Protein AF-A0AA41VC13-F1 (afdb_monomer_lite)

Radius of gyration: 17.68 Å; chains: 1; bounding box: 38×39×51 Å

Organism: Papaver nudicaule (NCBI:txid74823)

Sequence (235 aa):
MVVYSVPSSFSLGVPRYYRHNILVLQRVVRNWNNQGKFKFEVSLGDIAVEKVVSELEEFNGYVHHMIGNHCLYNHPRKDLLPLLNIPTLDGSAYYDFSEAPEYIFVVLDGYDISAIGWPHDHPKTLQALKVLQEKNPNTDKNNLSRLISCCVLPYALDPGASSKTTVCWNYDKVMEIIHMYDNVKVCLAGHDHKGGHSIDSHGCPPGSDAFGYVDVYDDRLCLLGMDQMHITEMV

Structure (mmCIF, N/CA/C/O backbone):
data_AF-A0AA41VC13-F1
#
_entry.id   AF-A0AA41VC13-F1
#
loop_
_atom_site.group_PDB
_atom_site.id
_atom_site.type_symbol
_atom_site.label_atom_id
_atom_site.label_alt_id
_atom_site.label_comp_id
_atom_site.label_asym_id
_atom_site.label_entity_id
_atom_site.label_seq_id
_atom_site.pdbx_PDB_ins_code
_atom_site.Cartn_x
_atom_site.Cartn_y
_atom_site.Cartn_z
_atom_site.occupancy
_atom_site.B_iso_or_equiv
_atom_site.auth_seq_id
_atom_site.auth_comp_id
_atom_site.auth_asym_id
_atom_site.auth_atom_id
_atom_site.pdbx_PDB_model_num
ATOM 1 N N . MET A 1 1 ? -8.931 2.451 13.832 1.00 72.88 1 MET A N 1
ATOM 2 C CA . MET A 1 1 ? -7.749 2.201 12.984 1.00 72.88 1 MET A CA 1
ATOM 3 C C . MET A 1 1 ? -7.073 3.534 12.717 1.00 72.88 1 MET A C 1
ATOM 5 O O . MET A 1 1 ? -7.768 4.522 12.529 1.00 72.88 1 MET A O 1
ATOM 9 N N . VAL A 1 2 ? -5.749 3.607 12.711 1.00 73.50 2 VAL A N 1
ATOM 10 C CA . VAL A 1 2 ? -5.034 4.775 12.159 1.00 73.50 2 VAL A CA 1
ATOM 11 C C . VAL A 1 2 ? -4.378 4.359 10.848 1.00 73.50 2 VAL A C 1
ATOM 13 O O . VAL A 1 2 ? -3.983 3.206 10.710 1.00 73.50 2 VAL A O 1
ATOM 16 N N . VAL A 1 3 ? -4.321 5.258 9.867 1.00 61.38 3 VAL A N 1
ATOM 17 C CA . VAL A 1 3 ? -3.718 4.965 8.561 1.00 61.38 3 VAL A CA 1
ATOM 18 C C . VAL A 1 3 ? -2.592 5.959 8.331 1.00 61.38 3 VAL A C 1
ATOM 20 O O . VAL A 1 3 ? -2.809 7.171 8.386 1.00 61.38 3 VAL A O 1
ATOM 23 N N . TYR A 1 4 ? -1.386 5.461 8.081 1.00 64.12 4 TYR A N 1
ATOM 24 C CA . TYR A 1 4 ? -0.233 6.300 7.782 1.00 64.12 4 TYR A CA 1
ATOM 25 C C . TYR A 1 4 ? 0.205 6.120 6.332 1.00 64.12 4 TYR A C 1
ATOM 27 O O . TYR A 1 4 ? 0.336 5.009 5.823 1.00 64.12 4 TYR A O 1
ATOM 35 N N . SER A 1 5 ? 0.489 7.240 5.674 1.00 59.72 5 SER A N 1
ATOM 36 C CA . SER A 1 5 ? 1.129 7.279 4.364 1.00 59.72 5 SER A CA 1
ATOM 37 C C . SER A 1 5 ? 2.202 8.359 4.388 1.00 59.72 5 SER A C 1
ATOM 39 O O . SER A 1 5 ? 1.980 9.451 4.922 1.00 59.72 5 SER A O 1
ATOM 41 N N . VAL A 1 6 ? 3.384 8.061 3.846 1.00 58.19 6 VAL A N 1
ATOM 42 C CA . VAL A 1 6 ? 4.473 9.038 3.781 1.00 58.19 6 VAL A CA 1
ATOM 43 C C . VAL A 1 6 ? 4.181 10.006 2.634 1.00 58.19 6 VAL A C 1
ATOM 45 O O . VAL A 1 6 ? 4.108 9.579 1.484 1.00 58.19 6 VAL A O 1
ATOM 48 N N . PRO A 1 7 ? 4.107 11.326 2.873 1.00 45.62 7 PRO A N 1
ATOM 49 C CA . PRO A 1 7 ? 4.101 12.292 1.785 1.00 45.62 7 PRO A CA 1
ATOM 50 C C . PRO A 1 7 ? 5.513 12.340 1.174 1.00 45.62 7 PRO A C 1
ATOM 52 O O . PRO A 1 7 ? 6.382 13.081 1.642 1.00 45.62 7 PRO A O 1
ATOM 55 N N . SER A 1 8 ? 5.795 11.510 0.164 1.00 41.16 8 SER A N 1
ATOM 56 C CA . SER A 1 8 ? 7.117 11.412 -0.473 1.00 41.16 8 SER A CA 1
ATOM 57 C C . SER A 1 8 ? 7.096 11.832 -1.948 1.00 41.16 8 SER A C 1
ATOM 59 O O . SER A 1 8 ? 7.521 11.103 -2.833 1.00 41.16 8 SER A O 1
ATOM 61 N N . SER A 1 9 ? 6.614 13.038 -2.269 1.00 35.97 9 SER A N 1
ATOM 62 C CA . SER A 1 9 ? 6.477 13.497 -3.665 1.00 35.97 9 SER A CA 1
ATOM 63 C C . SER A 1 9 ? 7.748 13.295 -4.518 1.00 35.97 9 SER A C 1
ATOM 65 O O . SER A 1 9 ? 8.791 13.924 -4.284 1.00 35.97 9 SER A O 1
ATOM 67 N N . PHE A 1 10 ? 7.639 12.482 -5.574 1.00 35.81 10 PHE A N 1
ATOM 68 C CA . PHE A 1 10 ? 8.538 12.498 -6.729 1.00 35.81 10 PHE A CA 1
ATOM 69 C C . PHE A 1 10 ? 7.896 13.325 -7.850 1.00 35.81 10 PHE A C 1
ATOM 71 O O . PHE A 1 10 ? 7.539 12.837 -8.914 1.00 35.81 10 PHE A O 1
ATOM 78 N N . SER A 1 11 ? 7.746 14.619 -7.595 1.00 34.94 11 SER A N 1
ATOM 79 C CA . SER A 1 11 ? 7.446 15.616 -8.619 1.00 34.94 11 SER A CA 1
ATOM 80 C C . SER A 1 11 ? 8.581 16.629 -8.610 1.00 34.94 11 SER A C 1
ATOM 82 O O . SER A 1 11 ? 8.879 17.225 -7.573 1.00 34.94 11 SER A O 1
ATOM 84 N N . LEU A 1 12 ? 9.257 16.781 -9.754 1.00 31.11 12 LEU A N 1
ATOM 85 C CA . LEU A 1 12 ? 10.248 17.835 -9.980 1.00 31.11 12 LEU A CA 1
ATOM 86 C C . LEU A 1 12 ? 9.653 19.175 -9.512 1.00 31.11 12 LEU A C 1
ATOM 88 O O . LEU A 1 12 ? 8.672 19.639 -10.086 1.00 31.11 12 LEU A O 1
ATOM 92 N N . GLY A 1 13 ? 10.215 19.758 -8.447 1.00 34.91 13 GLY A N 1
ATOM 93 C CA . GLY A 1 13 ? 9.803 21.060 -7.907 1.00 34.91 13 GLY A CA 1
ATOM 94 C C . GLY A 1 13 ? 9.131 21.067 -6.526 1.00 34.91 13 GLY A C 1
ATOM 95 O O . GLY A 1 13 ? 8.927 22.155 -5.997 1.00 34.91 13 GLY A O 1
ATOM 96 N N . VAL A 1 14 ? 8.830 19.917 -5.903 1.00 47.44 14 VAL A N 1
ATOM 97 C CA . VAL A 1 14 ? 8.283 19.880 -4.527 1.00 47.44 14 VAL A CA 1
ATOM 98 C C . VAL A 1 14 ? 9.404 19.602 -3.505 1.00 47.44 14 VAL A C 1
ATOM 100 O O . VAL A 1 14 ? 10.096 18.586 -3.633 1.00 47.44 14 VAL A O 1
ATOM 103 N N . PRO A 1 15 ? 9.634 20.479 -2.503 1.00 43.91 15 PRO A N 1
ATOM 104 C CA . PRO A 1 15 ? 10.660 20.271 -1.479 1.00 43.91 15 PRO A CA 1
ATOM 105 C C . PRO A 1 15 ? 10.410 19.010 -0.640 1.00 43.91 15 PRO A C 1
ATOM 107 O O . PRO A 1 15 ? 9.283 18.737 -0.235 1.00 43.91 15 PRO A O 1
ATOM 110 N N . ARG A 1 16 ? 11.475 18.258 -0.329 1.00 57.47 16 ARG A N 1
ATOM 111 C CA . ARG A 1 16 ? 11.407 17.062 0.528 1.00 57.47 16 ARG A CA 1
ATOM 112 C C . ARG A 1 16 ? 11.890 17.370 1.935 1.00 57.47 16 ARG A C 1
ATOM 114 O O . ARG A 1 16 ? 13.015 17.836 2.114 1.00 57.47 16 ARG A O 1
ATOM 121 N N . TYR A 1 17 ? 11.090 17.014 2.935 1.00 57.12 17 TYR A N 1
ATOM 122 C CA . TYR A 1 17 ? 11.398 17.298 4.335 1.00 57.12 17 TYR A CA 1
ATOM 123 C C . TYR A 1 17 ? 11.656 16.028 5.159 1.00 57.12 17 TYR A C 1
ATOM 125 O O . TYR A 1 17 ? 11.047 15.821 6.199 1.00 57.12 17 TYR A O 1
ATOM 133 N N . TYR A 1 18 ? 12.608 15.184 4.748 1.00 56.69 18 TYR A N 1
ATOM 134 C CA . TYR A 1 18 ? 12.884 13.888 5.398 1.00 56.69 18 TYR A CA 1
ATOM 135 C C . TYR A 1 18 ? 13.073 13.960 6.926 1.00 56.69 18 TYR A C 1
ATOM 137 O O . TYR A 1 18 ? 12.490 13.178 7.672 1.00 56.69 18 TYR A O 1
ATOM 145 N N . ARG A 1 19 ? 13.861 14.930 7.413 1.00 59.50 19 ARG A N 1
ATOM 146 C CA . ARG A 1 19 ? 14.090 15.133 8.857 1.00 59.50 19 ARG A CA 1
ATOM 147 C C . ARG A 1 19 ? 12.895 15.749 9.578 1.00 59.50 19 ARG A C 1
ATOM 149 O O . ARG A 1 19 ? 12.784 15.603 10.785 1.00 59.50 19 ARG A O 1
ATOM 156 N N . HIS A 1 20 ? 12.030 16.460 8.866 1.00 66.62 20 HIS A N 1
ATOM 157 C CA . HIS A 1 20 ? 10.803 16.983 9.452 1.00 66.62 20 HIS A CA 1
ATOM 158 C C . HIS A 1 20 ? 9.745 15.881 9.546 1.00 66.62 20 HIS A C 1
ATOM 160 O O . HIS A 1 20 ? 9.088 15.764 10.572 1.00 66.62 20 HIS A O 1
ATOM 166 N N . ASN A 1 21 ? 9.643 15.028 8.523 1.00 68.88 21 ASN A N 1
ATOM 167 C CA . ASN A 1 21 ? 8.667 13.944 8.453 1.00 68.88 21 ASN A CA 1
ATOM 168 C C . ASN A 1 21 ? 8.817 12.959 9.617 1.00 68.88 21 ASN A C 1
ATOM 170 O O . ASN A 1 21 ? 7.811 12.535 10.171 1.00 68.88 21 ASN A O 1
ATOM 174 N N . ILE A 1 22 ? 10.046 12.668 10.062 1.00 77.62 22 ILE A N 1
ATOM 175 C CA . ILE A 1 22 ? 10.247 11.815 11.244 1.00 77.62 22 ILE A CA 1
ATOM 176 C C . ILE A 1 22 ? 9.760 12.483 12.541 1.00 77.62 22 ILE A C 1
ATOM 178 O O . ILE A 1 22 ? 9.151 11.832 13.380 1.00 77.62 22 ILE A O 1
ATOM 182 N N . LEU A 1 23 ? 9.946 13.801 12.687 1.00 77.50 23 LEU A N 1
ATOM 183 C CA . LEU A 1 23 ? 9.424 14.557 13.833 1.00 77.50 23 LEU A CA 1
ATOM 184 C C . LEU A 1 23 ? 7.894 14.663 13.789 1.00 77.50 23 LEU A C 1
ATOM 186 O O . LEU A 1 23 ? 7.239 14.726 14.830 1.00 77.50 23 LEU A O 1
ATOM 190 N N . VAL A 1 24 ? 7.310 14.720 12.589 1.00 77.62 24 VAL A N 1
ATOM 191 C CA . VAL A 1 24 ? 5.858 14.640 12.391 1.00 77.62 24 VAL A CA 1
ATOM 192 C C . VAL A 1 24 ? 5.363 13.266 12.828 1.00 77.62 24 VAL A C 1
ATOM 194 O O . VAL A 1 24 ? 4.497 13.216 13.694 1.00 77.62 24 VAL A O 1
ATOM 197 N N . LEU A 1 25 ? 5.966 12.181 12.336 1.00 80.94 25 LEU A N 1
ATOM 198 C CA . LEU A 1 25 ? 5.609 10.813 12.713 1.00 80.94 25 LEU A CA 1
ATOM 199 C C . LEU A 1 25 ? 5.674 10.606 14.232 1.00 80.94 25 LEU A C 1
ATOM 201 O O . LEU A 1 25 ? 4.688 10.208 14.838 1.00 80.94 25 LEU A O 1
ATOM 205 N N . GLN A 1 26 ? 6.767 11.017 14.875 1.00 85.31 26 GLN A N 1
ATOM 206 C CA . GLN A 1 26 ? 6.913 10.978 16.334 1.00 85.31 26 GLN A CA 1
ATOM 207 C C . GLN A 1 26 ? 5.818 11.739 17.092 1.00 85.31 26 GLN A C 1
ATOM 209 O O . GLN A 1 26 ? 5.433 11.367 18.200 1.00 85.31 26 GLN A O 1
ATOM 214 N N . ARG A 1 27 ? 5.352 12.877 16.565 1.00 81.56 27 ARG A N 1
ATOM 215 C CA . ARG A 1 27 ? 4.238 13.625 17.173 1.00 81.56 27 ARG A CA 1
ATOM 216 C C . ARG A 1 27 ? 2.917 12.895 16.972 1.00 81.56 27 ARG A C 1
ATOM 218 O O . ARG A 1 27 ? 2.117 12.855 17.901 1.00 81.56 27 ARG A O 1
ATOM 225 N N . VAL A 1 28 ? 2.715 12.325 15.791 1.00 81.12 28 VAL A N 1
ATOM 226 C CA . VAL A 1 28 ? 1.509 11.588 15.418 1.00 81.12 28 VAL A CA 1
ATOM 227 C C . VAL A 1 28 ? 1.370 10.314 16.257 1.00 81.12 28 VAL A C 1
ATOM 229 O O . VAL A 1 28 ? 0.343 10.152 16.908 1.00 81.12 28 VAL A O 1
ATOM 232 N N . VAL A 1 29 ? 2.420 9.494 16.365 1.00 86.06 29 VAL A N 1
ATOM 233 C CA . VAL A 1 29 ? 2.431 8.275 17.195 1.00 86.06 29 VAL A CA 1
ATOM 234 C C . VAL A 1 29 ? 2.181 8.606 18.666 1.00 86.06 29 VAL A C 1
ATOM 236 O O . VAL A 1 29 ? 1.304 8.017 19.293 1.00 86.06 29 VAL A O 1
ATOM 239 N N . ARG A 1 30 ? 2.849 9.633 19.215 1.00 88.75 30 ARG A N 1
ATOM 240 C CA . ARG A 1 30 ? 2.573 10.097 20.588 1.00 88.75 30 ARG A CA 1
ATOM 241 C C . ARG A 1 30 ? 1.128 10.549 20.777 1.00 88.75 30 ARG A C 1
ATOM 243 O O . ARG A 1 30 ? 0.532 10.255 21.806 1.00 88.75 30 ARG A O 1
ATOM 250 N N . ASN A 1 31 ? 0.561 11.267 19.809 1.00 84.62 31 ASN A N 1
ATOM 251 C CA . ASN A 1 31 ? -0.835 11.691 19.865 1.00 84.62 31 ASN A CA 1
ATOM 252 C C . ASN A 1 31 ? -1.787 10.486 19.847 1.00 84.62 31 ASN A C 1
ATOM 254 O O . ASN A 1 31 ? -2.714 10.436 20.652 1.00 84.62 31 ASN A O 1
ATOM 258 N N . TRP A 1 32 ? -1.541 9.497 18.986 1.00 87.00 32 TRP A N 1
ATOM 259 C CA . TRP A 1 32 ? -2.326 8.264 18.936 1.00 87.00 32 TRP A CA 1
ATOM 260 C C . TRP A 1 32 ? -2.255 7.484 20.251 1.00 87.00 32 TRP A C 1
ATOM 262 O O . TRP A 1 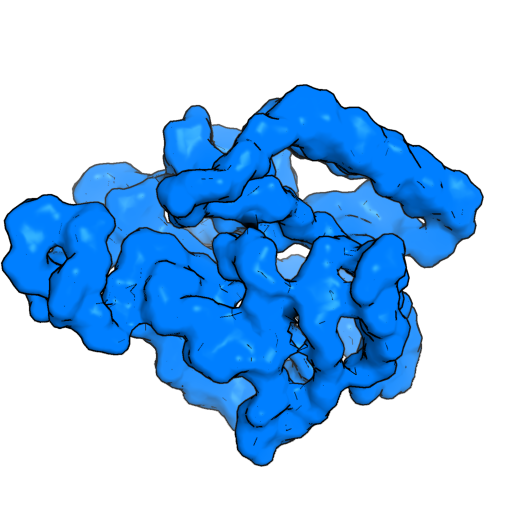32 ? -3.296 7.122 20.800 1.00 87.00 32 TRP A O 1
ATOM 272 N N . ASN A 1 33 ? -1.053 7.320 20.805 1.00 92.00 33 ASN A N 1
ATOM 273 C CA . ASN A 1 33 ? -0.839 6.653 22.087 1.00 92.00 33 ASN A CA 1
ATOM 274 C C . ASN A 1 33 ? -1.534 7.382 23.242 1.00 92.00 33 ASN A C 1
ATOM 276 O O . ASN A 1 33 ? -2.177 6.740 24.068 1.00 92.00 33 ASN A O 1
ATOM 280 N N . ASN A 1 34 ? -1.457 8.716 23.281 1.00 90.94 34 ASN A N 1
ATOM 281 C CA . ASN A 1 34 ? -2.114 9.528 24.310 1.00 90.94 34 ASN A CA 1
ATOM 282 C C . ASN A 1 34 ? -3.642 9.423 24.260 1.00 90.94 34 ASN A C 1
ATOM 284 O O . ASN A 1 34 ? -4.293 9.508 25.298 1.00 90.94 34 ASN A O 1
ATOM 288 N N . GLN A 1 35 ? -4.222 9.263 23.068 1.00 86.94 35 GLN A N 1
ATOM 289 C CA . GLN A 1 35 ? -5.663 9.058 22.932 1.00 86.94 35 GLN A CA 1
ATOM 290 C C . GLN A 1 35 ? -6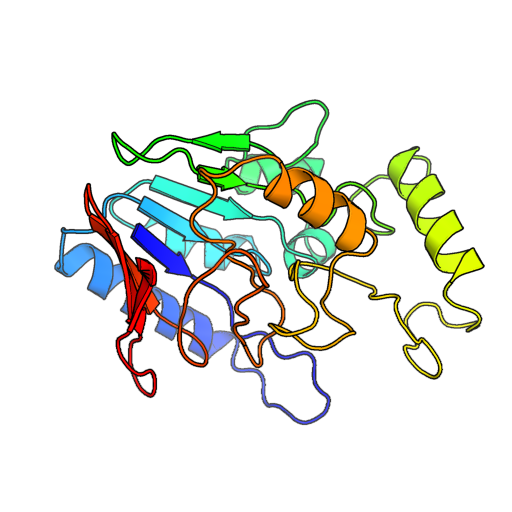.097 7.668 23.408 1.00 86.94 35 GLN A C 1
ATOM 292 O O . GLN A 1 35 ? -7.234 7.514 23.845 1.00 86.94 35 GLN A O 1
ATOM 297 N N . GLY A 1 36 ? -5.229 6.655 23.299 1.00 85.94 36 GLY A N 1
ATOM 298 C CA . GLY A 1 36 ? -5.463 5.304 23.825 1.00 85.94 36 GLY A CA 1
ATOM 299 C C . GLY A 1 36 ? -6.652 4.552 23.211 1.00 85.94 36 GLY A C 1
ATOM 300 O O . GLY A 1 36 ? -7.030 3.499 23.714 1.00 85.94 36 GLY A O 1
ATOM 301 N N . LYS A 1 37 ? -7.263 5.086 22.144 1.00 85.19 37 LYS A N 1
ATOM 302 C CA . LYS A 1 37 ? -8.462 4.517 21.503 1.00 85.19 37 LYS A CA 1
ATOM 303 C C . LYS A 1 37 ? -8.167 3.670 20.264 1.00 85.19 37 LYS A C 1
ATOM 305 O O . LYS A 1 37 ? -9.053 2.981 19.764 1.00 85.19 37 LYS A O 1
ATOM 310 N N . PHE A 1 38 ? -6.948 3.743 19.733 1.00 85.88 38 PHE A N 1
ATOM 311 C CA . PHE A 1 38 ? -6.572 3.061 18.499 1.00 85.88 38 PHE A CA 1
ATOM 312 C C . PHE A 1 38 ? -5.972 1.691 18.802 1.00 85.88 38 PHE A C 1
ATOM 314 O O . PHE A 1 38 ? -5.051 1.589 19.600 1.00 85.88 38 PHE A O 1
ATOM 321 N N . LYS A 1 39 ? -6.503 0.649 18.154 1.00 88.56 39 LYS A N 1
ATOM 322 C CA . LYS A 1 39 ? -6.071 -0.745 18.351 1.00 88.56 39 LYS A CA 1
ATOM 323 C C . LYS A 1 39 ? -4.940 -1.173 17.411 1.00 88.56 39 LYS A C 1
ATOM 325 O O . LYS A 1 39 ? -4.109 -1.990 17.787 1.00 88.56 39 LYS A O 1
ATOM 330 N N . PHE A 1 40 ? -4.935 -0.630 16.196 1.00 90.38 40 PHE A N 1
ATOM 331 C CA . PHE A 1 40 ? -3.963 -0.964 15.161 1.00 90.38 40 PHE A CA 1
ATOM 332 C C . PHE A 1 40 ? -3.763 0.193 14.165 1.00 90.38 40 PHE A C 1
ATOM 334 O O . PHE A 1 40 ? -4.649 1.050 13.993 1.00 90.38 40 PHE A O 1
ATOM 341 N N . GLU A 1 41 ? -2.598 0.183 13.525 1.00 88.75 41 GLU A N 1
ATOM 342 C CA . GLU A 1 41 ? -2.138 1.055 12.449 1.00 88.75 41 GLU A CA 1
ATOM 343 C C . GLU A 1 41 ? -2.006 0.260 11.146 1.00 88.75 41 GLU A C 1
ATOM 345 O O . GLU A 1 41 ? -1.672 -0.926 11.164 1.00 88.75 41 GLU A O 1
ATOM 350 N N . VAL A 1 42 ? -2.307 0.913 10.022 1.00 87.00 42 VAL A N 1
ATOM 351 C CA . VAL A 1 42 ? -1.999 0.402 8.684 1.00 87.00 42 VAL A CA 1
ATOM 352 C C . VAL A 1 42 ? -1.113 1.403 7.946 1.00 87.00 42 VAL A C 1
ATOM 354 O O . VAL A 1 42 ? -1.542 2.516 7.625 1.00 87.00 42 VAL A O 1
ATOM 357 N N . SER A 1 43 ? 0.104 0.975 7.634 1.00 86.94 43 SER A N 1
ATOM 358 C CA . SER A 1 43 ? 1.111 1.724 6.897 1.00 86.94 43 SER A CA 1
ATOM 359 C C . SER A 1 43 ? 1.018 1.406 5.406 1.00 86.94 43 SER A C 1
ATOM 361 O O . SER A 1 43 ? 1.315 0.290 4.975 1.00 86.94 43 SER A O 1
ATOM 363 N N . LEU A 1 44 ? 0.641 2.392 4.588 1.00 84.50 44 LEU A N 1
ATOM 364 C CA . LEU A 1 44 ? 0.373 2.228 3.149 1.00 84.50 44 LEU A CA 1
ATOM 365 C C . LEU A 1 44 ? 1.639 2.203 2.267 1.00 84.50 44 LEU A C 1
ATOM 367 O O . LEU A 1 44 ? 1.597 2.559 1.089 1.00 84.50 44 LEU A O 1
ATOM 371 N N . GLY A 1 45 ? 2.770 1.777 2.830 1.00 83.06 45 GLY A N 1
ATOM 372 C CA . GLY A 1 45 ? 4.031 1.620 2.116 1.00 83.06 45 GLY A CA 1
ATOM 373 C C . GLY A 1 45 ? 4.833 2.909 1.931 1.00 83.06 45 GLY A C 1
ATOM 374 O O . GLY A 1 45 ? 4.625 3.925 2.591 1.00 83.06 45 GLY A O 1
ATOM 375 N N . ASP A 1 46 ? 5.841 2.809 1.066 1.00 80.12 46 ASP A N 1
ATOM 376 C CA . ASP A 1 46 ? 6.852 3.840 0.783 1.00 80.12 46 ASP A CA 1
ATOM 377 C C . ASP A 1 46 ? 7.573 4.414 2.020 1.00 80.12 46 ASP A C 1
ATOM 379 O O . ASP A 1 46 ? 8.046 5.555 2.041 1.00 80.12 46 ASP A O 1
ATOM 383 N N . ILE A 1 47 ? 7.743 3.575 3.043 1.00 75.25 47 ILE A N 1
ATOM 384 C CA . ILE A 1 47 ? 8.494 3.909 4.252 1.00 75.25 47 ILE A CA 1
ATOM 385 C C . ILE A 1 47 ? 10.006 3.740 4.044 1.00 75.25 47 ILE A C 1
ATOM 387 O O . ILE A 1 47 ? 10.487 2.744 3.504 1.00 75.25 47 ILE A O 1
ATOM 391 N N . ALA A 1 48 ? 10.783 4.737 4.478 1.00 69.44 48 ALA A N 1
ATOM 392 C CA . ALA A 1 48 ? 12.241 4.650 4.540 1.00 69.44 48 ALA A CA 1
ATOM 393 C C . ALA A 1 48 ? 12.638 3.881 5.808 1.00 69.44 48 ALA A C 1
ATOM 395 O O . ALA A 1 48 ? 12.389 4.326 6.926 1.00 69.44 48 ALA A O 1
ATOM 396 N N . VAL A 1 49 ? 13.212 2.702 5.611 1.00 67.50 49 VAL A N 1
ATOM 397 C CA . VAL A 1 49 ? 12.647 1.507 6.243 1.00 67.50 49 VAL A CA 1
ATOM 398 C C . VAL A 1 49 ? 12.969 1.417 7.731 1.00 67.50 49 VAL A C 1
ATOM 400 O O . VAL A 1 49 ? 12.061 1.454 8.541 1.00 67.50 49 VAL A O 1
ATOM 403 N N . GLU A 1 50 ? 14.236 1.436 8.127 1.00 80.50 50 GLU A N 1
ATOM 404 C CA . GLU A 1 50 ? 14.595 1.164 9.528 1.00 80.50 50 GLU A CA 1
ATOM 405 C C . GLU A 1 50 ? 14.071 2.222 10.507 1.00 80.50 50 GLU A C 1
ATOM 407 O O . GLU A 1 50 ? 13.449 1.897 11.514 1.00 80.50 50 GLU A O 1
ATOM 412 N N . LYS A 1 51 ? 14.285 3.509 10.203 1.00 83.50 51 LYS A N 1
ATOM 413 C CA . LYS A 1 51 ? 13.912 4.578 11.135 1.00 83.50 51 LYS A CA 1
ATOM 414 C C . LYS A 1 51 ? 12.403 4.793 11.195 1.00 83.50 51 LYS A C 1
ATOM 416 O O . LYS A 1 51 ? 11.882 5.116 12.247 1.00 83.50 51 LYS A O 1
ATOM 421 N N . VAL A 1 52 ? 11.695 4.683 10.072 1.00 84.50 52 VAL A N 1
ATOM 422 C CA . VAL A 1 52 ? 10.236 4.864 10.081 1.00 84.50 52 VAL A CA 1
ATOM 423 C C . VAL A 1 52 ? 9.559 3.687 10.776 1.00 84.50 52 VAL A C 1
ATOM 425 O O . VAL A 1 52 ? 8.646 3.920 11.561 1.00 84.50 52 VAL A O 1
ATOM 428 N N . VAL A 1 53 ? 10.042 2.460 10.545 1.00 87.75 53 VAL A N 1
ATOM 429 C CA . VAL A 1 53 ? 9.555 1.264 11.245 1.00 87.75 53 VAL A CA 1
ATOM 430 C C . VAL A 1 53 ? 9.761 1.411 12.746 1.00 87.75 53 VAL A C 1
ATOM 432 O O . VAL A 1 53 ? 8.786 1.296 13.477 1.00 87.75 53 VAL A O 1
ATOM 435 N N . SER A 1 54 ? 10.957 1.802 13.206 1.00 89.88 54 SER A N 1
ATOM 436 C CA . SER A 1 54 ? 11.205 1.942 14.647 1.00 89.88 54 SER A CA 1
ATOM 437 C C . SER A 1 54 ? 10.281 2.959 15.324 1.00 89.88 54 SER A C 1
ATOM 439 O O . SER A 1 54 ? 9.881 2.760 16.459 1.00 89.88 54 SER A O 1
ATOM 441 N N . GLU A 1 55 ? 9.941 4.069 14.657 1.00 89.94 55 GLU A N 1
ATOM 442 C CA . GLU A 1 55 ? 9.005 5.047 15.234 1.00 89.94 55 GLU A CA 1
ATOM 443 C C . GLU A 1 55 ? 7.550 4.559 15.208 1.00 89.94 55 GLU A C 1
ATOM 445 O O . GLU A 1 55 ? 6.769 4.950 16.071 1.00 89.94 55 GLU A O 1
ATOM 450 N N . LEU A 1 56 ? 7.161 3.746 14.217 1.00 89.69 56 LEU A N 1
ATOM 451 C CA . LEU A 1 56 ? 5.831 3.131 14.172 1.00 89.69 56 LEU A CA 1
ATOM 452 C C . LEU A 1 56 ? 5.691 2.027 15.225 1.00 89.69 56 LEU A C 1
ATOM 454 O O . LEU A 1 56 ? 4.625 1.909 15.815 1.00 89.69 56 LEU A O 1
ATOM 458 N N . GLU A 1 57 ? 6.758 1.282 15.517 1.00 91.31 57 GLU A N 1
ATOM 459 C CA . GLU A 1 57 ? 6.794 0.262 16.578 1.00 91.31 57 GLU A CA 1
ATOM 460 C C . GLU A 1 57 ? 6.584 0.842 17.989 1.00 91.31 57 GLU A C 1
ATOM 462 O O . GLU A 1 57 ? 6.190 0.117 18.898 1.00 91.31 57 GLU A O 1
ATOM 467 N N . GLU A 1 58 ? 6.768 2.153 18.181 1.00 94.81 58 GLU A N 1
ATOM 468 C CA . GLU A 1 58 ? 6.418 2.848 19.430 1.00 94.81 58 GLU A CA 1
ATOM 469 C C . GLU A 1 58 ? 4.896 3.023 19.612 1.00 94.81 58 GLU A C 1
ATOM 471 O O . GLU A 1 58 ? 4.440 3.514 20.649 1.00 94.81 58 GLU A O 1
ATOM 476 N N . PHE A 1 59 ? 4.076 2.686 18.612 1.00 93.75 59 PHE A N 1
ATOM 477 C CA . PHE A 1 59 ? 2.620 2.720 18.719 1.00 93.75 59 PHE A CA 1
ATOM 478 C C . PHE A 1 59 ? 2.102 1.628 19.673 1.00 93.75 59 PHE A C 1
ATOM 480 O O . PHE A 1 59 ? 2.485 0.465 19.591 1.00 93.75 59 PHE A O 1
ATOM 487 N N . ASN A 1 60 ? 1.170 1.986 20.561 1.00 93.62 60 ASN A N 1
ATOM 488 C CA . ASN A 1 60 ? 0.567 1.085 21.552 1.00 93.62 60 ASN A CA 1
ATOM 489 C C . ASN A 1 60 ? -0.516 0.169 20.937 1.00 93.62 60 ASN A C 1
ATOM 491 O O . ASN A 1 60 ? -1.627 0.069 21.461 1.00 93.62 60 ASN A O 1
ATOM 495 N N . GLY A 1 61 ? -0.215 -0.474 19.812 1.00 91.00 61 GLY A N 1
ATOM 496 C CA . GLY A 1 61 ? -1.113 -1.368 19.085 1.00 91.00 61 GLY A CA 1
ATOM 497 C C . GLY A 1 61 ? -0.383 -2.123 17.976 1.00 91.00 61 GLY A C 1
ATOM 498 O O . GLY A 1 61 ? 0.827 -1.984 17.815 1.00 91.00 61 GLY A O 1
ATOM 499 N N . TYR A 1 62 ? -1.112 -2.931 17.205 1.00 91.75 62 TYR A N 1
ATOM 500 C CA . TYR A 1 62 ? -0.514 -3.642 16.071 1.00 91.75 62 TYR A CA 1
ATOM 501 C C . TYR A 1 62 ? -0.222 -2.689 14.914 1.00 91.75 62 TYR A C 1
ATOM 503 O O . TYR A 1 62 ? -0.983 -1.757 14.667 1.00 91.75 62 TYR A O 1
ATOM 511 N N . VAL A 1 63 ? 0.866 -2.934 14.194 1.00 92.19 63 VAL A N 1
ATOM 512 C CA . VAL A 1 63 ? 1.277 -2.151 13.025 1.00 92.19 63 VAL A CA 1
ATOM 513 C C . VAL A 1 63 ? 1.287 -3.096 11.830 1.00 92.19 63 VAL A C 1
ATOM 515 O O . VAL A 1 63 ? 1.988 -4.109 11.837 1.00 92.19 63 VAL A O 1
ATOM 518 N N . HIS A 1 64 ? 0.466 -2.804 10.826 1.00 91.81 64 HIS A N 1
ATOM 519 C CA . HIS A 1 64 ? 0.348 -3.602 9.610 1.00 91.81 64 HIS A CA 1
ATOM 520 C C . HIS A 1 64 ? 0.969 -2.845 8.445 1.00 91.81 64 HIS A C 1
ATOM 522 O O . HIS A 1 64 ? 0.603 -1.705 8.174 1.00 91.81 64 HIS A O 1
ATOM 528 N N . HIS A 1 65 ? 1.880 -3.482 7.717 1.00 91.19 65 HIS A N 1
ATOM 529 C CA . HIS A 1 65 ? 2.639 -2.816 6.669 1.00 91.19 65 HIS A CA 1
ATOM 530 C C . HIS A 1 65 ? 2.293 -3.322 5.273 1.00 91.19 65 HIS A C 1
ATOM 532 O O . HIS A 1 65 ? 2.263 -4.520 5.004 1.00 91.19 65 HIS A O 1
ATOM 538 N N . MET A 1 66 ? 2.150 -2.379 4.348 1.00 91.00 66 MET A N 1
ATOM 539 C CA . MET A 1 66 ? 2.239 -2.622 2.913 1.00 91.00 66 MET A CA 1
ATOM 540 C C . MET A 1 66 ? 3.660 -2.327 2.428 1.00 91.00 66 MET A C 1
ATOM 542 O O . MET A 1 66 ? 4.355 -1.467 2.977 1.00 91.00 66 MET A O 1
ATOM 546 N N . ILE A 1 67 ? 4.109 -3.008 1.373 1.00 90.44 67 ILE A N 1
ATOM 547 C CA . ILE A 1 67 ? 5.431 -2.735 0.800 1.00 90.44 67 ILE A CA 1
ATOM 548 C C . ILE A 1 67 ? 5.417 -1.588 -0.213 1.00 90.44 67 ILE A C 1
ATOM 550 O O . ILE A 1 67 ? 4.564 -1.512 -1.089 1.00 90.44 67 ILE A O 1
ATOM 554 N N . GLY A 1 68 ? 6.444 -0.746 -0.061 1.00 87.75 68 GLY A N 1
ATOM 555 C CA . GLY A 1 68 ? 6.889 0.382 -0.878 1.00 87.75 68 GLY A CA 1
ATOM 556 C C . GLY A 1 68 ? 7.643 0.033 -2.153 1.00 87.75 68 GLY A C 1
ATOM 557 O O . GLY A 1 68 ? 8.521 -0.826 -2.076 1.00 87.75 68 GLY A O 1
ATOM 558 N N . ASN A 1 69 ? 7.550 0.832 -3.224 1.00 85.69 69 ASN A N 1
ATOM 559 C CA . ASN A 1 69 ? 8.692 0.896 -4.146 1.00 85.69 69 ASN A CA 1
ATOM 560 C C . ASN A 1 69 ? 9.908 1.464 -3.424 1.00 85.69 69 ASN A C 1
ATOM 562 O O . ASN A 1 69 ? 11.018 0.974 -3.602 1.00 85.69 69 ASN A O 1
ATOM 566 N N . HIS A 1 70 ? 9.701 2.467 -2.566 1.00 83.56 70 HIS A N 1
ATOM 567 C CA . HIS A 1 70 ? 10.779 3.015 -1.755 1.00 83.56 70 HIS A CA 1
ATOM 568 C C . HIS A 1 70 ? 11.315 1.990 -0.754 1.00 83.56 70 HIS A C 1
ATOM 570 O O . HIS A 1 70 ? 12.512 1.999 -0.483 1.00 83.56 70 HIS A O 1
ATOM 576 N N . CYS A 1 71 ? 10.492 1.056 -0.278 1.00 87.75 71 CYS A N 1
ATOM 577 C CA . CYS A 1 71 ? 10.974 -0.061 0.529 1.00 87.75 71 CYS A CA 1
ATOM 578 C C . CYS A 1 71 ? 11.891 -0.979 -0.299 1.00 87.75 71 CYS A C 1
ATOM 580 O O . CYS A 1 71 ? 13.013 -1.270 0.114 1.00 87.75 71 CYS A O 1
ATOM 582 N N . LEU A 1 72 ? 11.451 -1.363 -1.502 1.00 89.88 72 LEU A N 1
ATOM 583 C CA . LEU A 1 72 ? 12.168 -2.282 -2.395 1.00 89.88 72 LEU A CA 1
ATOM 584 C C . LEU A 1 72 ? 13.427 -1.679 -3.039 1.00 89.88 72 LEU A C 1
ATOM 586 O O . LEU A 1 72 ? 14.319 -2.418 -3.449 1.00 89.88 72 LEU A O 1
ATOM 590 N N . TYR A 1 73 ? 13.529 -0.350 -3.121 1.00 87.56 73 TYR A N 1
ATOM 591 C CA . TYR A 1 73 ? 14.768 0.329 -3.517 1.00 87.56 73 TYR A CA 1
ATOM 592 C C . TYR A 1 73 ? 15.857 0.244 -2.448 1.00 87.56 73 TYR A C 1
ATOM 594 O O . TYR A 1 73 ? 17.036 0.329 -2.785 1.00 87.56 73 TYR A O 1
ATOM 602 N N . ASN A 1 74 ? 15.474 0.116 -1.174 1.00 86.38 74 ASN A N 1
ATOM 603 C CA . ASN A 1 74 ? 16.406 0.151 -0.048 1.00 86.38 74 ASN A CA 1
ATOM 604 C C . ASN A 1 74 ? 16.746 -1.244 0.486 1.00 86.38 74 ASN A C 1
ATOM 606 O O . ASN A 1 74 ? 17.894 -1.469 0.864 1.00 86.38 74 ASN A O 1
ATOM 610 N N . HIS A 1 75 ? 15.797 -2.185 0.482 1.00 89.06 75 HIS A N 1
ATOM 611 C CA . HIS A 1 75 ? 16.040 -3.555 0.932 1.00 89.06 75 HIS A CA 1
ATOM 612 C C . HIS A 1 75 ? 15.501 -4.596 -0.055 1.00 89.06 75 HIS A C 1
ATOM 614 O O . HIS A 1 75 ? 14.403 -4.433 -0.596 1.00 89.06 75 HIS A O 1
ATOM 620 N N . PRO A 1 76 ? 16.229 -5.711 -0.256 1.00 91.00 76 PRO A N 1
ATOM 621 C CA . PRO A 1 76 ? 15.688 -6.876 -0.939 1.00 91.00 76 PRO A CA 1
ATOM 622 C C . PRO A 1 76 ? 14.415 -7.369 -0.248 1.00 91.00 76 PRO A C 1
ATOM 624 O O . PRO A 1 76 ? 14.353 -7.417 0.979 1.00 91.00 76 PRO A O 1
ATOM 627 N N . ARG A 1 77 ? 13.430 -7.830 -1.028 1.00 92.25 77 ARG A N 1
ATOM 628 C CA . ARG A 1 77 ? 12.151 -8.363 -0.523 1.00 92.25 77 ARG A CA 1
ATOM 629 C C . ARG A 1 77 ? 12.341 -9.395 0.600 1.00 92.25 77 ARG A C 1
ATOM 631 O O . ARG A 1 77 ? 11.679 -9.306 1.623 1.00 92.25 77 ARG A O 1
ATOM 638 N N . LYS A 1 78 ? 13.307 -10.310 0.460 1.00 92.06 78 LYS A N 1
ATOM 639 C CA . LYS A 1 78 ? 13.628 -11.337 1.472 1.00 92.06 78 LYS A CA 1
ATOM 640 C C . LYS A 1 78 ? 14.014 -10.783 2.855 1.00 92.06 78 LYS A C 1
ATOM 642 O O . LYS A 1 78 ? 13.787 -11.464 3.845 1.00 92.06 78 LYS A O 1
ATOM 647 N N . ASP A 1 79 ? 14.595 -9.585 2.906 1.00 92.31 79 ASP A N 1
ATOM 648 C CA . ASP A 1 79 ? 15.059 -8.937 4.138 1.00 92.31 79 ASP A CA 1
ATOM 649 C C . ASP A 1 79 ? 14.011 -7.921 4.624 1.00 92.31 79 ASP A C 1
ATOM 651 O O . ASP A 1 79 ? 13.817 -7.732 5.822 1.00 92.31 79 ASP A O 1
ATOM 655 N N . LEU A 1 80 ? 13.284 -7.315 3.679 1.00 93.25 80 LEU A N 1
ATOM 656 C CA . LEU A 1 80 ? 12.220 -6.354 3.931 1.00 93.25 80 LEU A CA 1
ATOM 657 C C . LEU A 1 80 ? 11.005 -6.976 4.629 1.00 93.25 80 LEU A C 1
ATOM 659 O O . LEU A 1 80 ? 10.493 -6.388 5.574 1.00 93.25 80 LEU A O 1
ATOM 663 N N . LEU A 1 81 ? 10.512 -8.129 4.164 1.00 94.50 81 LEU A N 1
ATOM 664 C CA . LEU A 1 81 ? 9.279 -8.708 4.716 1.00 94.50 81 LEU A CA 1
ATOM 665 C C . LEU A 1 81 ? 9.423 -9.098 6.198 1.00 94.50 81 LEU A C 1
ATOM 667 O O . LEU A 1 81 ? 8.537 -8.736 6.969 1.00 94.50 81 LEU A O 1
ATOM 671 N N . PRO A 1 82 ? 10.536 -9.722 6.641 1.00 94.00 82 PRO A N 1
ATOM 672 C CA . PRO A 1 82 ? 10.787 -9.935 8.065 1.00 94.00 82 PRO A CA 1
ATOM 673 C C . PRO A 1 82 ? 10.944 -8.634 8.858 1.00 94.00 82 PRO A C 1
ATOM 675 O O . PRO A 1 82 ? 10.425 -8.548 9.965 1.00 94.00 82 PRO A O 1
ATOM 678 N N . LEU A 1 83 ? 11.621 -7.621 8.297 1.00 92.62 83 LEU A N 1
ATOM 679 C CA . LEU A 1 83 ? 11.786 -6.313 8.947 1.00 92.62 83 LEU A CA 1
ATOM 680 C C . LEU A 1 83 ? 10.437 -5.632 9.217 1.00 92.62 83 LEU A C 1
ATOM 682 O O . LEU A 1 83 ? 10.283 -4.962 10.228 1.00 92.62 83 LEU A O 1
ATOM 686 N N . LEU A 1 84 ? 9.469 -5.811 8.318 1.00 92.38 84 LEU A N 1
ATOM 687 C CA . LEU A 1 84 ? 8.115 -5.270 8.444 1.00 92.38 84 LEU A CA 1
ATOM 688 C C . LEU A 1 84 ? 7.138 -6.226 9.136 1.00 92.38 84 LEU A C 1
ATOM 690 O O . LEU A 1 84 ? 5.942 -5.949 9.164 1.00 92.38 84 LEU A O 1
ATOM 694 N N . ASN A 1 85 ? 7.614 -7.371 9.632 1.00 93.88 85 ASN A N 1
ATOM 695 C CA . ASN A 1 85 ? 6.781 -8.426 10.205 1.00 93.88 85 ASN A CA 1
ATOM 696 C C . ASN A 1 85 ? 5.585 -8.821 9.303 1.00 93.88 85 ASN A C 1
ATOM 698 O O . ASN A 1 85 ? 4.488 -9.108 9.783 1.00 93.88 85 ASN A O 1
ATOM 702 N N . ILE A 1 86 ? 5.784 -8.810 7.979 1.00 94.12 86 ILE A N 1
ATOM 703 C CA . ILE A 1 86 ? 4.744 -9.159 7.006 1.00 94.12 86 ILE A CA 1
ATOM 704 C C . ILE A 1 86 ? 4.658 -10.687 6.901 1.00 94.12 86 ILE A C 1
ATOM 706 O O . ILE A 1 86 ? 5.668 -11.324 6.581 1.00 94.12 86 ILE A O 1
ATOM 710 N N . PRO A 1 87 ? 3.476 -11.299 7.111 1.00 92.88 87 PRO A N 1
ATOM 711 C CA . PRO A 1 87 ? 3.266 -12.712 6.826 1.00 92.88 87 PRO A CA 1
ATOM 712 C C . PRO A 1 87 ? 3.514 -12.994 5.344 1.00 92.88 87 PRO A C 1
ATOM 714 O O . PRO A 1 87 ? 3.003 -12.285 4.480 1.00 92.88 87 PRO A O 1
ATOM 717 N N . THR A 1 88 ? 4.294 -14.033 5.039 1.00 90.69 88 THR A N 1
ATOM 718 C CA . THR A 1 88 ? 4.685 -14.322 3.653 1.00 90.69 88 THR A CA 1
ATOM 719 C C . THR A 1 88 ? 4.237 -15.704 3.211 1.00 90.69 88 THR A C 1
ATOM 721 O O . THR A 1 88 ? 4.508 -16.688 3.902 1.00 90.69 88 THR A O 1
ATOM 724 N N . LEU A 1 89 ? 3.676 -15.784 2.006 1.00 88.25 89 LEU A N 1
ATOM 725 C CA . LEU A 1 89 ? 3.469 -17.029 1.270 1.00 88.25 89 LEU A CA 1
ATOM 726 C C . LEU A 1 89 ? 4.310 -16.981 -0.010 1.00 88.25 89 LEU A C 1
ATOM 728 O O . LEU A 1 89 ? 4.117 -16.110 -0.861 1.00 88.25 89 LEU A O 1
ATOM 732 N N . ASP A 1 90 ? 5.304 -17.865 -0.107 1.00 89.12 90 ASP A N 1
ATOM 733 C CA . ASP A 1 90 ? 6.268 -17.921 -1.218 1.00 89.12 90 ASP A CA 1
ATOM 734 C C . ASP A 1 90 ? 6.955 -16.571 -1.518 1.00 89.12 90 ASP A C 1
ATOM 736 O O . ASP A 1 90 ? 7.210 -16.208 -2.666 1.00 89.12 90 ASP A O 1
ATOM 740 N N . GLY A 1 91 ? 7.233 -15.788 -0.467 1.00 90.56 91 GLY A N 1
ATOM 741 C CA . GLY A 1 91 ? 7.847 -14.457 -0.564 1.00 90.56 91 GLY A CA 1
ATOM 742 C C . GLY A 1 91 ? 6.904 -13.343 -1.037 1.00 90.56 91 GLY A C 1
ATOM 743 O O . GLY A 1 91 ? 7.351 -12.213 -1.244 1.00 90.56 91 GLY A O 1
ATOM 744 N N . SER A 1 92 ? 5.619 -13.636 -1.227 1.00 91.94 92 SER A N 1
ATOM 745 C CA . SER A 1 92 ? 4.595 -12.639 -1.553 1.00 91.94 92 SER A CA 1
ATOM 746 C C . SER A 1 92 ? 4.173 -11.883 -0.289 1.00 91.94 92 SER A C 1
ATOM 748 O O . SER A 1 92 ? 4.201 -12.448 0.803 1.00 91.94 92 SER A O 1
ATOM 750 N N . ALA A 1 93 ? 3.800 -10.612 -0.442 1.00 93.12 93 ALA A N 1
ATOM 751 C CA . ALA A 1 93 ? 3.491 -9.683 0.648 1.00 93.12 93 ALA A CA 1
ATOM 752 C C . ALA A 1 93 ? 1.988 -9.367 0.739 1.00 93.12 93 ALA A C 1
ATOM 754 O O . ALA A 1 93 ? 1.606 -8.239 1.044 1.00 93.12 93 ALA A O 1
ATOM 755 N N . TYR A 1 94 ? 1.143 -10.346 0.409 1.00 92.06 94 TYR A N 1
ATOM 756 C CA . TYR A 1 94 ? -0.301 -10.255 0.593 1.00 92.06 94 TYR A CA 1
ATOM 757 C C . TYR A 1 94 ? -0.711 -11.119 1.780 1.00 92.06 94 TYR A C 1
ATOM 759 O O . TYR A 1 94 ? -0.169 -12.207 1.986 1.00 92.06 94 TYR A O 1
ATOM 767 N N . TYR A 1 95 ? -1.659 -10.626 2.560 1.00 93.94 95 TYR A N 1
ATOM 768 C CA . TYR A 1 95 ? -2.163 -11.299 3.749 1.00 93.94 95 TYR A CA 1
ATOM 769 C C . TYR A 1 95 ? -3.495 -10.675 4.158 1.00 93.94 95 TYR A C 1
ATOM 771 O O . TYR A 1 95 ? -3.874 -9.611 3.667 1.00 93.94 95 TYR A O 1
ATOM 779 N N . ASP A 1 96 ? -4.199 -11.327 5.069 1.00 92.44 96 ASP A N 1
ATOM 780 C CA . ASP A 1 96 ? -5.384 -10.783 5.714 1.00 92.44 96 ASP A CA 1
ATOM 781 C C . ASP A 1 96 ? -5.212 -10.737 7.234 1.00 92.44 96 ASP A C 1
ATOM 783 O O . ASP A 1 96 ? -4.337 -11.394 7.805 1.00 92.44 96 ASP A O 1
ATOM 787 N N . PHE A 1 97 ? -6.014 -9.899 7.886 1.00 91.31 97 PHE A N 1
ATOM 788 C CA . PHE A 1 97 ? -6.083 -9.817 9.340 1.00 91.31 97 PHE A CA 1
ATOM 789 C C . PHE A 1 97 ? -7.463 -9.336 9.806 1.00 91.31 97 PHE A C 1
ATOM 791 O O . PHE A 1 97 ? -8.228 -8.737 9.047 1.00 91.31 97 PHE A O 1
ATOM 798 N N . SER A 1 98 ? -7.780 -9.583 11.079 1.00 89.69 98 SER A N 1
ATOM 799 C CA . SER A 1 98 ? -9.083 -9.278 11.680 1.00 89.69 98 SER A CA 1
ATOM 800 C C . SER A 1 98 ? -8.911 -8.662 13.071 1.00 89.69 98 SER A C 1
ATOM 802 O O . SER A 1 98 ? -9.093 -9.326 14.089 1.00 89.69 98 SER A O 1
ATOM 804 N N . GLU A 1 99 ? -8.591 -7.369 13.114 1.00 85.25 99 GLU A N 1
ATOM 805 C CA . GLU A 1 99 ? -8.476 -6.589 14.362 1.00 85.25 99 GLU A CA 1
ATOM 806 C C . GLU A 1 99 ? -9.796 -5.888 14.764 1.00 85.25 99 GLU A C 1
ATOM 808 O O . GLU A 1 99 ? -9.882 -5.210 15.796 1.00 85.25 99 GLU A O 1
ATOM 813 N N . ALA A 1 100 ? -10.851 -6.050 13.954 1.00 81.19 100 ALA A N 1
ATOM 814 C CA . ALA A 1 100 ? -12.206 -5.573 14.224 1.00 81.19 100 ALA A CA 1
ATOM 815 C C . ALA A 1 100 ? -13.220 -6.710 13.961 1.00 81.19 100 ALA A C 1
ATOM 817 O O . ALA A 1 100 ? -13.172 -7.289 12.882 1.00 81.19 100 ALA A O 1
ATOM 818 N N . PRO A 1 101 ? -14.130 -7.042 14.903 1.00 77.75 101 PRO A N 1
ATOM 819 C CA . PRO A 1 101 ? -14.964 -8.253 14.836 1.00 77.75 101 PRO A CA 1
ATOM 820 C C . PRO A 1 101 ? -15.801 -8.447 13.563 1.00 77.75 101 PRO A C 1
ATOM 822 O O . PRO A 1 101 ? -16.105 -9.585 13.218 1.00 77.75 101 PRO A O 1
ATOM 825 N N . GLU A 1 102 ? -16.171 -7.365 12.877 1.00 83.31 102 GLU A N 1
ATOM 826 C CA . GLU A 1 102 ? -17.019 -7.408 11.676 1.00 83.31 102 GLU A CA 1
ATOM 827 C C . GLU A 1 102 ? -16.253 -7.151 10.370 1.00 83.31 102 GLU A C 1
ATOM 829 O O . GLU A 1 102 ? -16.839 -7.186 9.289 1.00 83.31 102 GLU A O 1
ATOM 834 N N . TYR A 1 103 ? -14.937 -6.927 10.449 1.00 81.25 103 TYR A N 1
ATOM 835 C CA . TYR A 1 103 ? -14.124 -6.562 9.294 1.00 81.25 103 TYR A CA 1
ATOM 836 C C . TYR A 1 103 ? -12.926 -7.486 9.136 1.00 81.25 103 TYR A C 1
ATOM 838 O O . TYR A 1 103 ? -12.139 -7.694 10.059 1.00 81.25 103 TYR A O 1
ATOM 846 N N . ILE A 1 104 ? -12.744 -7.952 7.905 1.00 87.38 104 ILE A N 1
ATOM 847 C CA . ILE A 1 104 ? -11.498 -8.560 7.453 1.00 87.38 104 ILE A CA 1
ATOM 848 C C . ILE A 1 104 ? -10.785 -7.526 6.596 1.00 87.38 104 ILE A C 1
ATOM 850 O O . ILE A 1 104 ? -11.343 -7.006 5.628 1.00 87.38 104 ILE A O 1
ATOM 854 N N . PHE A 1 105 ? -9.544 -7.238 6.954 1.00 88.88 105 PHE A N 1
ATOM 855 C CA . PHE A 1 105 ? -8.665 -6.393 6.168 1.00 88.88 105 PHE A CA 1
ATOM 856 C C . PHE A 1 105 ? -7.848 -7.289 5.251 1.00 88.88 105 PHE A C 1
ATOM 858 O O . PHE A 1 105 ? -7.182 -8.204 5.725 1.00 88.88 105 PHE A O 1
ATOM 865 N N . VAL A 1 106 ? -7.894 -7.021 3.948 1.00 90.44 106 VAL A N 1
ATOM 866 C CA . VAL A 1 106 ? -7.107 -7.743 2.944 1.00 90.44 106 VAL A CA 1
ATOM 867 C C . VAL A 1 106 ? -6.033 -6.805 2.414 1.00 90.44 106 VAL A C 1
ATOM 869 O O . VAL A 1 106 ? -6.335 -5.768 1.824 1.00 90.44 106 VAL A O 1
ATOM 872 N N . VAL A 1 107 ? -4.774 -7.171 2.628 1.00 91.50 107 VAL A N 1
ATOM 873 C CA . VAL A 1 107 ? -3.607 -6.436 2.149 1.00 91.50 107 VAL A CA 1
ATOM 874 C C . VAL A 1 107 ? -3.119 -7.072 0.856 1.00 91.50 107 VAL A C 1
ATOM 876 O O . VAL A 1 107 ? -2.786 -8.256 0.820 1.00 91.50 107 VAL A O 1
ATOM 879 N N . LEU A 1 108 ? -3.074 -6.279 -0.216 1.00 90.81 108 LEU A N 1
ATOM 880 C CA . LEU A 1 108 ? -2.604 -6.714 -1.530 1.00 90.81 108 LEU A CA 1
ATOM 881 C C . LEU A 1 108 ? -1.131 -6.354 -1.747 1.00 90.81 108 LEU A C 1
ATOM 883 O O . LEU A 1 108 ? -0.667 -5.280 -1.363 1.00 90.81 108 LEU A O 1
ATOM 887 N N . ASP A 1 109 ? -0.417 -7.230 -2.449 1.00 92.12 109 ASP A N 1
ATOM 888 C CA . ASP A 1 109 ? 0.963 -7.001 -2.873 1.00 92.12 109 ASP A CA 1
ATOM 889 C C . ASP A 1 109 ? 0.999 -6.267 -4.223 1.00 92.12 109 ASP A C 1
ATOM 891 O O . ASP A 1 109 ? 0.960 -6.880 -5.293 1.00 92.12 109 ASP A O 1
ATOM 895 N N . GLY A 1 110 ? 1.098 -4.935 -4.178 1.00 88.38 110 GLY A N 1
ATOM 896 C CA . GLY A 1 110 ? 1.209 -4.091 -5.376 1.00 88.38 110 GLY A CA 1
ATOM 897 C C . GLY A 1 110 ? 2.478 -4.330 -6.210 1.00 88.38 110 GLY A C 1
ATOM 898 O O . GLY A 1 110 ? 2.553 -3.887 -7.355 1.00 88.38 110 GLY A O 1
ATOM 899 N N . TYR A 1 111 ? 3.462 -5.060 -5.674 1.00 91.00 111 TYR A N 1
ATOM 900 C CA . TYR A 1 111 ? 4.721 -5.394 -6.345 1.00 91.00 111 TYR A CA 1
ATOM 901 C C . TYR A 1 111 ? 4.854 -6.891 -6.620 1.00 91.00 111 TYR A C 1
ATOM 903 O O . TYR A 1 111 ? 5.977 -7.386 -6.775 1.00 91.00 111 TYR A O 1
ATOM 911 N N . ASP A 1 112 ? 3.738 -7.624 -6.678 1.00 92.06 112 ASP A N 1
ATOM 912 C CA . ASP A 1 112 ? 3.779 -9.055 -6.948 1.00 92.06 112 ASP A CA 1
ATOM 913 C C . ASP A 1 112 ? 4.325 -9.330 -8.354 1.00 92.06 112 ASP A C 1
ATOM 915 O O . ASP A 1 112 ? 5.359 -9.975 -8.519 1.00 92.06 112 ASP A O 1
ATOM 919 N N . ILE A 1 113 ? 3.704 -8.742 -9.378 1.00 91.25 113 ILE A N 1
ATOM 920 C CA . ILE A 1 113 ? 4.224 -8.731 -10.749 1.00 91.25 113 ILE A CA 1
ATOM 921 C C . ILE A 1 113 ? 4.869 -7.369 -10.988 1.00 91.25 113 ILE A C 1
ATOM 923 O O . ILE A 1 113 ? 4.203 -6.399 -11.337 1.00 91.25 113 ILE A O 1
ATOM 927 N N . SER A 1 114 ? 6.183 -7.300 -10.789 1.00 90.25 114 SER A N 1
ATOM 928 C CA . SER A 1 114 ? 6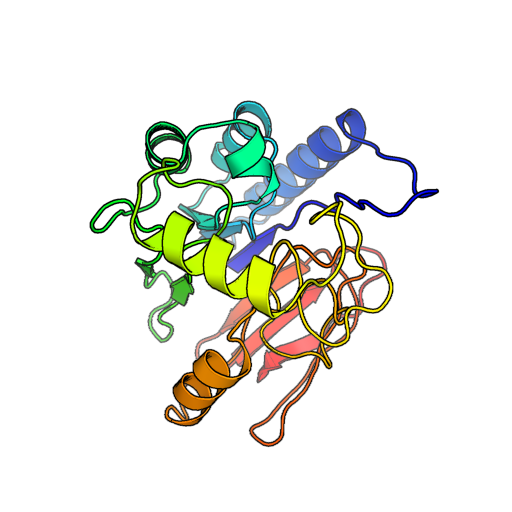.937 -6.048 -10.827 1.00 90.25 114 SER A CA 1
ATOM 929 C C . SER A 1 114 ? 8.336 -6.245 -11.409 1.00 90.25 114 SER A C 1
ATOM 931 O O . SER A 1 114 ? 8.949 -7.301 -11.259 1.00 90.25 114 SER A O 1
ATOM 933 N N . ALA A 1 115 ? 8.855 -5.202 -12.066 1.00 89.44 115 ALA A N 1
ATOM 934 C CA . ALA A 1 115 ? 10.236 -5.161 -12.552 1.00 89.44 115 ALA A CA 1
ATOM 935 C C . ALA A 1 115 ? 11.264 -4.953 -11.418 1.00 89.44 115 ALA A C 1
ATOM 937 O O . ALA A 1 115 ? 12.468 -5.056 -11.653 1.00 89.44 115 ALA A O 1
ATOM 938 N N . ILE A 1 116 ? 10.793 -4.655 -10.203 1.00 89.75 116 ILE A N 1
ATOM 939 C CA . ILE A 1 116 ? 11.591 -4.463 -8.986 1.00 89.75 116 ILE A CA 1
ATOM 940 C C . ILE A 1 116 ? 11.107 -5.381 -7.855 1.00 89.75 116 ILE A C 1
ATOM 942 O O . ILE A 1 116 ? 9.940 -5.766 -7.807 1.00 89.75 116 ILE A O 1
ATOM 946 N N . GLY A 1 117 ? 11.997 -5.685 -6.909 1.00 89.94 117 GLY A N 1
ATOM 947 C CA . GLY A 1 117 ? 11.695 -6.411 -5.669 1.00 89.94 117 GLY A CA 1
ATOM 948 C C . GLY A 1 117 ? 11.958 -7.917 -5.717 1.00 89.94 117 GLY A C 1
ATOM 949 O O . GLY A 1 117 ? 12.432 -8.476 -4.729 1.00 89.94 117 GLY A O 1
ATOM 950 N N . TRP A 1 118 ? 11.723 -8.563 -6.859 1.00 94.25 118 TRP A N 1
ATOM 951 C CA . TRP A 1 118 ? 12.089 -9.963 -7.097 1.00 94.25 118 TRP A CA 1
ATOM 952 C C . TRP A 1 118 ? 13.468 -10.091 -7.775 1.00 94.25 118 TRP A C 1
ATOM 954 O O . TRP A 1 118 ? 13.923 -9.140 -8.416 1.00 94.25 118 TRP A O 1
ATOM 964 N N . PRO A 1 119 ? 14.142 -11.258 -7.683 1.00 93.81 119 PRO A N 1
ATOM 965 C CA . PRO A 1 119 ? 15.347 -11.543 -8.468 1.00 93.81 119 PRO A CA 1
ATOM 966 C C . PRO A 1 119 ? 15.135 -11.362 -9.979 1.00 93.81 119 PRO A C 1
ATOM 968 O O . PRO A 1 119 ? 14.027 -11.539 -10.488 1.00 93.81 119 PRO A O 1
ATOM 971 N N . HIS A 1 120 ? 16.200 -11.038 -10.718 1.00 92.06 120 HIS A N 1
ATOM 972 C CA . HIS A 1 120 ? 16.118 -10.753 -12.158 1.00 92.06 120 HIS A CA 1
ATOM 973 C C . HIS A 1 120 ? 15.594 -11.923 -13.005 1.00 92.06 120 HIS A C 1
ATOM 975 O O . HIS A 1 120 ? 14.921 -11.699 -14.008 1.00 92.06 120 HIS A O 1
ATOM 981 N N . ASP A 1 121 ? 15.894 -13.154 -12.605 1.00 94.81 121 ASP A N 1
ATOM 982 C CA . ASP A 1 121 ? 15.485 -14.400 -13.257 1.00 94.81 121 ASP A CA 1
ATOM 983 C C . ASP A 1 121 ? 14.158 -14.962 -12.720 1.00 94.81 121 ASP A C 1
ATOM 985 O O . ASP A 1 121 ? 13.678 -15.992 -13.195 1.00 94.81 121 ASP A O 1
ATOM 989 N N . HIS A 1 122 ? 13.527 -14.280 -11.761 1.00 95.62 122 HIS A N 1
ATOM 990 C CA . HIS A 1 122 ? 12.260 -14.714 -11.191 1.00 95.62 122 HIS A CA 1
ATOM 991 C C . HIS A 1 122 ? 11.125 -14.636 -12.232 1.00 95.62 122 HIS A C 1
ATOM 993 O O . HIS A 1 122 ? 11.013 -13.625 -12.936 1.00 95.62 122 HIS A O 1
ATOM 999 N N . PRO A 1 123 ? 10.210 -15.627 -12.301 1.00 95.88 123 PRO A N 1
ATOM 1000 C CA . PRO A 1 123 ? 9.118 -15.629 -13.277 1.00 95.88 123 PRO A CA 1
ATOM 1001 C C . PRO A 1 123 ? 8.264 -14.354 -13.263 1.00 95.88 123 PRO A C 1
ATOM 1003 O O . PRO A 1 123 ? 7.917 -13.840 -14.326 1.00 95.88 123 PRO A O 1
ATOM 1006 N N . LYS A 1 124 ? 7.986 -13.797 -12.073 1.00 94.31 124 LYS A N 1
ATOM 1007 C CA . LYS A 1 124 ? 7.212 -12.549 -11.927 1.00 94.31 124 LYS A CA 1
ATOM 1008 C C . LYS A 1 124 ? 7.963 -11.326 -12.477 1.00 94.31 124 LYS A C 1
ATOM 1010 O O . LYS A 1 124 ? 7.342 -10.480 -13.117 1.00 94.31 124 LYS A O 1
ATOM 1015 N N . THR A 1 125 ? 9.292 -11.271 -12.329 1.00 94.19 125 THR A N 1
ATOM 1016 C CA . THR A 1 125 ? 10.134 -10.222 -12.934 1.00 94.19 125 THR A CA 1
ATOM 1017 C C . THR A 1 125 ? 10.120 -10.324 -14.451 1.00 94.19 125 THR A C 1
ATOM 1019 O O . THR A 1 125 ? 9.900 -9.334 -15.143 1.00 94.19 125 THR A O 1
ATOM 1022 N N . LEU A 1 126 ? 10.309 -11.531 -14.990 1.00 95.25 126 LEU A N 1
ATOM 1023 C CA . LEU A 1 126 ? 10.307 -11.762 -16.435 1.00 95.25 126 LEU A CA 1
ATOM 1024 C C . LEU A 1 126 ? 8.949 -11.408 -17.058 1.00 95.25 126 LEU A C 1
ATOM 1026 O O . LEU A 1 126 ? 8.891 -10.765 -18.107 1.00 95.25 126 LEU A O 1
ATOM 1030 N N . GLN A 1 127 ? 7.855 -11.770 -16.384 1.00 94.69 127 GLN A N 1
ATOM 1031 C CA . GLN A 1 127 ? 6.505 -11.381 -16.778 1.00 94.69 127 GLN A CA 1
ATOM 1032 C C . GLN A 1 127 ? 6.332 -9.857 -16.774 1.00 94.69 127 GLN A C 1
ATOM 1034 O O . GLN A 1 127 ? 5.837 -9.297 -17.753 1.00 94.69 127 GLN A O 1
ATOM 1039 N N . ALA A 1 128 ? 6.766 -9.181 -15.709 1.00 91.44 128 ALA A N 1
ATOM 1040 C CA . ALA A 1 128 ? 6.682 -7.730 -15.600 1.00 91.44 128 ALA A CA 1
ATOM 1041 C C . ALA A 1 128 ? 7.486 -7.014 -16.697 1.00 91.44 128 ALA A C 1
ATOM 1043 O O . ALA A 1 128 ? 6.985 -6.088 -17.332 1.00 91.44 128 ALA A O 1
ATOM 1044 N N . LEU A 1 129 ? 8.708 -7.477 -16.976 1.00 90.56 129 LEU A N 1
ATOM 1045 C CA . LEU A 1 129 ? 9.554 -6.934 -18.039 1.00 90.56 129 LEU A CA 1
ATOM 1046 C C . LEU A 1 129 ? 8.931 -7.119 -19.426 1.00 90.56 129 LEU A C 1
ATOM 1048 O O . LEU A 1 129 ? 9.032 -6.218 -20.257 1.00 90.56 129 LEU A O 1
ATOM 1052 N N . LYS A 1 130 ? 8.242 -8.241 -19.667 1.00 91.38 130 LYS A N 1
ATOM 1053 C CA . LYS A 1 130 ? 7.496 -8.464 -20.910 1.00 91.38 130 LYS A CA 1
ATOM 1054 C C . LYS A 1 130 ? 6.363 -7.449 -21.073 1.00 91.38 130 LYS A C 1
ATOM 1056 O O . LYS A 1 130 ? 6.281 -6.804 -22.115 1.00 91.38 130 LYS A O 1
ATOM 1061 N N . VAL A 1 131 ? 5.547 -7.249 -20.034 1.00 88.00 131 VAL A N 1
ATOM 1062 C CA . VAL A 1 131 ? 4.481 -6.228 -20.038 1.00 88.00 131 VAL A CA 1
ATOM 1063 C C . VAL A 1 131 ? 5.073 -4.840 -20.292 1.00 88.00 131 VAL A C 1
ATOM 1065 O O . VAL A 1 131 ? 4.596 -4.108 -21.159 1.00 88.00 131 VAL A O 1
ATOM 1068 N N . LEU A 1 132 ? 6.156 -4.495 -19.593 1.00 85.31 132 LEU A N 1
ATOM 1069 C CA . LEU A 1 132 ? 6.832 -3.209 -19.739 1.00 85.31 132 LEU A CA 1
ATOM 1070 C C . LEU A 1 132 ? 7.393 -3.010 -21.154 1.00 85.31 132 LEU A C 1
ATOM 1072 O O . LEU A 1 132 ? 7.289 -1.919 -21.706 1.00 85.31 132 LEU A O 1
ATOM 1076 N N . GLN A 1 133 ? 7.957 -4.047 -21.774 1.00 86.06 133 GLN A N 1
ATOM 1077 C CA . GLN A 1 133 ? 8.460 -3.980 -23.145 1.00 86.06 133 GLN A CA 1
ATOM 1078 C C . GLN A 1 133 ? 7.334 -3.806 -24.173 1.00 86.06 133 GLN A C 1
ATOM 1080 O O . GLN A 1 133 ? 7.500 -3.043 -25.123 1.00 86.06 133 GLN A O 1
ATOM 1085 N N . GLU A 1 134 ? 6.203 -4.486 -23.982 1.00 86.94 134 GLU A N 1
ATOM 1086 C CA . GLU A 1 134 ? 5.039 -4.408 -24.871 1.00 86.94 134 GLU A CA 1
ATOM 1087 C C . GLU A 1 134 ? 4.316 -3.060 -24.774 1.00 86.94 134 GLU A C 1
ATOM 1089 O O . GLU A 1 134 ? 3.815 -2.545 -25.774 1.00 86.94 134 GLU A O 1
ATOM 1094 N N . LYS A 1 135 ? 4.241 -2.486 -23.570 1.00 82.25 135 LYS A N 1
ATOM 1095 C CA . LYS A 1 135 ? 3.411 -1.309 -23.290 1.00 82.25 135 LYS A CA 1
ATOM 1096 C C . LYS A 1 135 ? 4.187 0.004 -23.211 1.00 82.25 135 LYS A C 1
ATOM 1098 O O . LYS A 1 135 ? 3.599 1.056 -23.455 1.00 82.25 135 LYS A O 1
ATOM 1103 N N . ASN A 1 136 ? 5.480 -0.037 -22.883 1.00 81.12 136 ASN A N 1
ATOM 1104 C CA . ASN A 1 136 ? 6.354 1.132 -22.881 1.00 81.12 136 ASN A CA 1
ATOM 1105 C C . ASN A 1 136 ? 7.270 1.118 -24.117 1.00 81.12 136 ASN A C 1
ATOM 1107 O O . ASN A 1 136 ? 8.294 0.426 -24.105 1.00 81.12 136 ASN A O 1
ATOM 1111 N N . PRO A 1 137 ? 6.960 1.900 -25.169 1.00 79.69 137 PRO A N 1
ATOM 1112 C CA . PRO A 1 137 ? 7.773 1.944 -26.382 1.00 79.69 137 PRO A CA 1
ATOM 1113 C C . PRO A 1 137 ? 9.091 2.714 -26.201 1.00 79.69 137 PRO A C 1
ATOM 1115 O O . PRO A 1 137 ? 9.931 2.695 -27.099 1.00 79.69 137 PRO A O 1
ATOM 1118 N N . ASN A 1 138 ? 9.297 3.398 -25.071 1.00 78.88 138 ASN A N 1
ATOM 1119 C CA . ASN A 1 138 ? 10.482 4.218 -24.848 1.00 78.88 138 ASN A CA 1
ATOM 1120 C C . ASN A 1 138 ? 11.729 3.353 -24.616 1.00 78.88 138 ASN A C 1
ATOM 1122 O O . ASN A 1 138 ? 11.658 2.250 -24.065 1.00 78.88 138 ASN A O 1
ATOM 1126 N N . THR A 1 139 ? 12.889 3.871 -25.029 1.00 79.56 139 THR A N 1
ATOM 1127 C CA . THR A 1 139 ? 14.195 3.248 -24.760 1.00 79.56 139 THR A CA 1
ATOM 1128 C C . THR A 1 139 ? 14.514 3.283 -23.269 1.00 79.56 139 THR A C 1
ATOM 1130 O O . THR A 1 139 ? 14.891 2.267 -22.693 1.00 79.56 139 THR A O 1
ATOM 1133 N N . ASP A 1 140 ? 14.309 4.441 -22.637 1.00 79.12 140 ASP A N 1
ATOM 1134 C CA . ASP A 1 140 ? 14.322 4.564 -21.183 1.00 79.12 140 ASP A CA 1
ATOM 1135 C C . ASP A 1 140 ? 12.963 4.121 -20.635 1.00 79.12 140 ASP A C 1
ATOM 1137 O O . ASP A 1 140 ? 11.951 4.801 -20.823 1.00 79.12 140 ASP A O 1
ATOM 1141 N N . LYS A 1 141 ? 12.939 2.971 -19.957 1.00 72.19 141 LYS A N 1
ATOM 1142 C CA . LYS A 1 141 ? 11.708 2.406 -19.395 1.00 72.19 141 LYS A CA 1
ATOM 1143 C C . LYS A 1 141 ? 11.158 3.196 -18.204 1.00 72.19 141 LYS A C 1
ATOM 1145 O O . LYS A 1 141 ? 10.001 2.989 -17.850 1.00 72.19 141 LYS A O 1
ATOM 1150 N N . ASN A 1 142 ? 11.928 4.135 -17.652 1.00 69.88 142 ASN A N 1
ATOM 1151 C CA . ASN A 1 142 ? 11.454 5.087 -16.645 1.00 69.88 142 ASN A CA 1
ATOM 1152 C C . ASN A 1 142 ? 10.832 6.347 -17.267 1.00 69.88 142 ASN A C 1
ATOM 1154 O O . ASN A 1 142 ? 10.238 7.162 -16.562 1.00 69.88 142 ASN A O 1
ATOM 1158 N N . ASN A 1 143 ? 10.947 6.528 -18.586 1.00 67.19 143 ASN A N 1
ATOM 1159 C CA . ASN A 1 143 ? 10.340 7.652 -19.276 1.00 67.19 143 ASN A CA 1
ATOM 1160 C C . ASN A 1 143 ? 8.845 7.383 -19.502 1.00 67.19 143 ASN A C 1
ATOM 1162 O O . ASN A 1 143 ? 8.476 6.458 -20.226 1.00 67.19 143 ASN A O 1
ATOM 1166 N N . LEU A 1 144 ? 8.001 8.228 -18.901 1.00 63.34 144 LEU A N 1
ATOM 1167 C CA . LEU A 1 144 ? 6.537 8.156 -18.973 1.00 63.34 144 LEU A CA 1
ATOM 1168 C C . LEU A 1 144 ? 5.932 8.886 -20.188 1.00 63.34 144 LEU A C 1
ATOM 1170 O O . LEU A 1 144 ? 4.716 8.898 -20.376 1.00 63.34 144 LEU A O 1
ATOM 1174 N N . SER A 1 145 ? 6.752 9.519 -21.031 1.00 59.25 145 SER A N 1
ATOM 1175 C CA . SER A 1 145 ? 6.256 10.241 -22.204 1.00 59.25 145 SER A CA 1
ATOM 1176 C C . SER A 1 145 ? 5.557 9.294 -23.182 1.00 59.25 145 SER A C 1
ATOM 1178 O O . SER A 1 145 ? 6.035 8.197 -23.464 1.00 59.25 145 SER A O 1
ATOM 1180 N N . ARG A 1 146 ? 4.403 9.727 -23.706 1.00 57.31 146 ARG A N 1
ATOM 1181 C CA . ARG A 1 146 ? 3.580 8.976 -24.676 1.00 57.31 146 ARG A CA 1
ATOM 1182 C C . ARG A 1 146 ? 3.036 7.627 -24.174 1.00 57.31 146 ARG A C 1
ATOM 1184 O O . ARG A 1 146 ? 2.498 6.868 -24.976 1.00 57.31 146 ARG A O 1
ATOM 1191 N N . LEU A 1 147 ? 3.108 7.345 -22.872 1.00 54.00 147 LEU A N 1
ATOM 1192 C CA . LEU A 1 147 ? 2.412 6.216 -22.258 1.00 54.00 147 LEU A CA 1
ATOM 1193 C C . LEU A 1 147 ? 0.973 6.595 -21.921 1.00 54.00 147 LEU A C 1
ATOM 1195 O O . LEU A 1 147 ? 0.719 7.599 -21.262 1.00 54.00 147 LEU A O 1
ATOM 1199 N N . ILE A 1 148 ? 0.030 5.778 -22.388 1.00 43.75 148 ILE A N 1
ATOM 1200 C CA . ILE A 1 148 ? -1.407 6.005 -22.182 1.00 43.75 148 ILE A CA 1
ATOM 1201 C C . ILE A 1 148 ? -1.905 5.293 -20.911 1.00 43.75 148 ILE A C 1
ATOM 1203 O O . ILE A 1 148 ? -2.870 5.754 -20.309 1.00 43.75 148 ILE A O 1
ATOM 1207 N N . SER A 1 149 ? -1.248 4.205 -20.481 1.00 41.75 149 SER A N 1
ATOM 1208 C CA . SER A 1 149 ? -1.670 3.405 -19.319 1.00 41.75 149 SER A CA 1
ATOM 1209 C C . SER A 1 149 ? -0.606 2.376 -18.900 1.00 41.75 149 SER A C 1
ATOM 1211 O O . SER A 1 149 ? -0.842 1.171 -18.974 1.00 41.75 149 SER A O 1
ATOM 1213 N N . CYS A 1 150 ? 0.598 2.814 -18.530 1.00 30.27 150 CYS A N 1
ATOM 1214 C CA . CYS A 1 150 ? 1.572 1.943 -17.865 1.00 30.27 150 CYS A CA 1
ATOM 1215 C C . CYS A 1 150 ? 2.360 2.752 -16.844 1.00 30.27 150 CYS A C 1
ATOM 1217 O O . CYS A 1 150 ? 3.181 3.599 -17.195 1.00 30.27 150 CYS A O 1
ATOM 1219 N N . CYS A 1 151 ? 2.051 2.506 -15.576 1.00 38.41 151 CYS A N 1
ATOM 1220 C CA . CYS A 1 151 ? 2.805 3.024 -14.446 1.00 38.41 151 CYS A CA 1
AT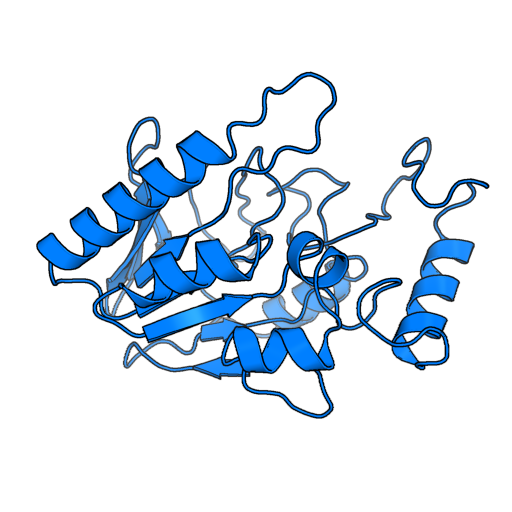OM 1221 C C . CYS A 1 151 ? 4.145 2.303 -14.371 1.00 38.41 151 CYS A C 1
ATOM 1223 O O . CYS A 1 151 ? 4.329 1.260 -14.986 1.00 38.41 151 CYS A O 1
ATOM 1225 N N . VAL A 1 152 ? 5.085 2.812 -13.595 1.00 40.00 152 VAL A N 1
ATOM 1226 C CA . VAL A 1 152 ? 6.255 2.008 -13.220 1.00 40.00 152 VAL A CA 1
ATOM 1227 C C . VAL A 1 152 ? 6.002 1.334 -11.866 1.00 40.00 152 VAL A C 1
ATOM 1229 O O . VAL A 1 152 ? 6.672 0.360 -11.561 1.00 40.00 152 VAL A O 1
ATOM 1232 N N . LEU A 1 153 ? 5.029 1.819 -11.074 1.00 51.16 153 LEU A N 1
ATOM 1233 C CA . LEU A 1 153 ? 4.831 1.488 -9.656 1.00 51.16 153 LEU A CA 1
ATOM 1234 C C . LEU A 1 153 ? 3.348 1.734 -9.285 1.00 51.16 153 LEU A C 1
ATOM 1236 O O . LEU A 1 153 ? 2.870 2.835 -9.569 1.00 51.16 153 LEU A O 1
ATOM 1240 N N . PRO A 1 154 ? 2.596 0.758 -8.741 1.00 50.44 154 PRO A N 1
ATOM 1241 C CA . PRO A 1 154 ? 1.169 0.970 -8.501 1.00 50.44 154 PRO A CA 1
ATOM 1242 C C . PRO A 1 154 ? 0.675 0.816 -7.064 1.00 50.44 154 PRO A C 1
ATOM 1244 O O . PRO A 1 154 ? 1.106 -0.081 -6.347 1.00 50.44 154 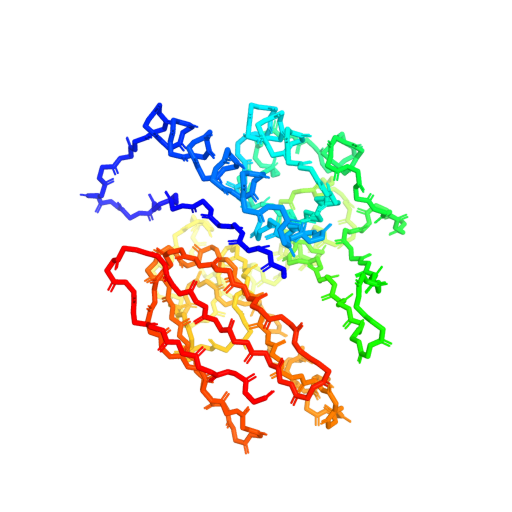PRO A O 1
ATOM 1247 N N . TYR A 1 155 ? -0.341 1.614 -6.713 1.00 57.84 155 TYR A N 1
ATOM 1248 C CA . TYR A 1 155 ? -1.176 1.374 -5.523 1.00 57.84 155 TYR A CA 1
ATOM 1249 C C . TYR A 1 155 ? -2.657 1.671 -5.737 1.00 57.84 155 TYR A C 1
ATOM 1251 O O . TYR A 1 155 ? -3.490 1.057 -5.080 1.00 57.84 155 TYR A O 1
ATOM 1259 N N . ALA A 1 156 ? -3.012 2.582 -6.644 1.00 60.97 156 ALA A N 1
ATOM 1260 C CA . ALA A 1 156 ? -4.412 2.907 -6.875 1.00 60.97 156 ALA A CA 1
ATOM 1261 C C . ALA A 1 156 ? -5.088 1.856 -7.765 1.00 60.97 156 ALA A C 1
ATOM 1263 O O . ALA A 1 156 ? -4.508 1.386 -8.749 1.00 60.97 156 ALA A O 1
ATOM 1264 N N . LEU A 1 157 ? -6.326 1.505 -7.422 1.00 65.56 157 LEU A N 1
ATOM 1265 C CA . LEU A 1 157 ? -7.154 0.574 -8.192 1.00 65.56 157 LEU A CA 1
ATOM 1266 C C . LEU A 1 157 ? -8.154 1.288 -9.110 1.00 65.56 157 LEU A C 1
ATOM 1268 O O . LEU A 1 157 ? -8.698 0.658 -10.008 1.00 65.56 157 LEU A O 1
ATOM 1272 N N . ASP A 1 158 ? -8.345 2.598 -8.940 1.00 70.12 158 ASP A N 1
ATOM 1273 C CA . ASP A 1 158 ? -9.243 3.402 -9.766 1.00 70.12 158 ASP A CA 1
ATOM 1274 C C . ASP A 1 158 ? -8.510 4.636 -10.334 1.00 70.12 158 ASP A C 1
ATOM 1276 O O . ASP A 1 158 ? -8.016 5.468 -9.565 1.00 70.12 158 ASP A O 1
ATOM 1280 N N . PRO A 1 159 ? -8.454 4.805 -11.671 1.00 72.06 159 PRO A N 1
ATOM 1281 C CA . PRO A 1 159 ? -7.924 6.004 -12.321 1.00 72.06 159 PRO A CA 1
ATOM 1282 C C . PRO A 1 159 ? -8.636 7.319 -11.970 1.00 72.06 159 PRO A C 1
ATOM 1284 O O . PRO A 1 159 ? -8.121 8.385 -12.300 1.00 72.06 159 PRO A O 1
ATOM 1287 N N . GLY A 1 160 ? -9.832 7.269 -11.380 1.00 72.69 160 GLY A N 1
ATOM 1288 C CA . GLY A 1 160 ? -10.535 8.428 -10.839 1.00 72.69 160 GLY A CA 1
ATOM 1289 C C . GLY A 1 160 ? -9.978 8.903 -9.494 1.00 72.69 160 GLY A C 1
ATOM 1290 O O . GLY A 1 160 ? -10.096 10.087 -9.187 1.00 72.69 160 GLY A O 1
ATOM 1291 N N . ALA A 1 161 ? -9.352 8.011 -8.717 1.00 65.88 161 ALA A N 1
ATOM 1292 C CA . ALA A 1 161 ? -8.813 8.302 -7.386 1.00 65.88 161 ALA A CA 1
ATOM 1293 C C . ALA A 1 161 ? -7.338 8.727 -7.399 1.00 65.88 161 ALA A C 1
ATOM 1295 O O . ALA A 1 161 ? -6.807 9.110 -6.361 1.00 65.88 161 ALA A O 1
ATOM 1296 N N . SER A 1 162 ? -6.650 8.639 -8.539 1.00 72.19 162 SER A N 1
ATOM 1297 C CA . SER A 1 162 ? -5.223 8.944 -8.626 1.00 72.19 162 SER A CA 1
ATOM 1298 C C . SER A 1 162 ? -4.802 9.407 -10.021 1.00 72.19 162 SER A C 1
ATOM 1300 O O . SER A 1 162 ? -5.537 9.322 -11.004 1.00 72.19 162 SER A O 1
ATOM 1302 N N . SER A 1 163 ? -3.560 9.867 -10.148 1.00 72.94 163 SER A N 1
ATOM 1303 C CA . SER A 1 163 ? -2.909 10.042 -11.440 1.00 72.94 163 SER A CA 1
ATOM 1304 C C . SER A 1 163 ? -2.894 8.728 -12.225 1.00 72.94 163 SER A C 1
ATOM 1306 O O . SER A 1 163 ? -2.590 7.661 -11.695 1.00 72.94 163 SER A O 1
ATOM 1308 N N . LYS A 1 164 ? -3.065 8.808 -13.549 1.00 73.06 164 LYS A N 1
ATOM 1309 C CA . LYS A 1 164 ? -2.924 7.654 -14.462 1.00 73.06 164 LYS A CA 1
ATOM 1310 C C . LYS A 1 164 ? -1.561 6.957 -14.382 1.00 73.06 164 LYS A C 1
ATOM 1312 O O . LYS A 1 164 ? -1.401 5.875 -14.932 1.00 73.06 164 LYS A O 1
ATOM 1317 N N . THR A 1 165 ? -0.573 7.600 -13.760 1.00 71.00 165 THR A N 1
ATOM 1318 C CA . THR A 1 165 ? 0.791 7.094 -13.573 1.00 71.00 165 THR A CA 1
ATOM 1319 C C . THR A 1 165 ? 1.012 6.372 -12.240 1.00 71.00 165 THR A C 1
ATOM 1321 O O . THR A 1 165 ? 2.135 5.931 -12.008 1.00 71.00 165 THR A O 1
ATOM 1324 N N . THR A 1 166 ? -0.012 6.248 -11.385 1.00 72.12 166 THR A N 1
ATOM 1325 C CA . THR A 1 166 ? 0.053 5.595 -10.057 1.00 72.12 166 THR A CA 1
ATOM 1326 C C . THR A 1 166 ? -0.923 4.413 -9.890 1.00 72.12 166 THR A C 1
ATOM 1328 O O . THR A 1 166 ? -0.991 3.796 -8.823 1.00 72.12 166 THR A O 1
ATOM 1331 N N . VAL A 1 167 ? -1.655 4.060 -10.956 1.00 74.88 167 VAL A N 1
ATOM 1332 C CA . VAL A 1 167 ? -2.640 2.962 -10.999 1.00 74.88 167 VAL A CA 1
ATOM 1333 C C . VAL A 1 167 ? -1.983 1.590 -11.234 1.00 74.88 167 VAL A C 1
ATOM 1335 O O . VAL A 1 167 ? -1.002 1.480 -11.973 1.00 74.88 167 VAL A O 1
ATOM 1338 N N . CYS A 1 168 ? -2.540 0.525 -10.651 1.00 81.62 168 CYS A N 1
ATOM 1339 C CA . CYS A 1 168 ? -2.144 -0.869 -10.900 1.00 81.62 168 CYS A CA 1
ATOM 1340 C C . CYS A 1 168 ? -2.165 -1.273 -12.373 1.00 81.62 168 CYS A C 1
ATOM 1342 O O . CYS A 1 168 ? -3.072 -0.915 -13.109 1.00 81.62 168 CYS A O 1
ATOM 1344 N N . TRP A 1 169 ? -1.155 -2.022 -12.834 1.00 84.44 169 TRP A N 1
ATOM 1345 C CA . TRP A 1 169 ? -1.045 -2.415 -14.248 1.00 84.44 169 TRP A CA 1
ATOM 1346 C C . TRP A 1 169 ? -2.229 -3.247 -14.725 1.00 84.44 169 TRP A C 1
ATOM 1348 O O . TRP A 1 169 ? -2.628 -3.139 -15.880 1.00 84.44 169 TRP A O 1
ATOM 1358 N N . ASN A 1 170 ? -2.768 -4.065 -13.828 1.00 84.00 170 ASN A N 1
ATOM 1359 C CA . ASN A 1 170 ? -3.942 -4.902 -14.021 1.00 84.00 170 ASN A CA 1
ATOM 1360 C C . ASN A 1 170 ? -5.094 -4.466 -13.101 1.00 84.00 170 ASN A C 1
ATOM 1362 O O . ASN A 1 170 ? -5.826 -5.323 -12.605 1.00 84.00 170 ASN A O 1
ATOM 1366 N N . TYR A 1 171 ? -5.218 -3.158 -12.824 1.00 83.75 171 TYR A N 1
ATOM 1367 C CA . TYR A 1 171 ? -6.286 -2.625 -11.968 1.00 83.75 171 TYR A CA 1
ATOM 1368 C C . TYR A 1 171 ? -7.674 -3.050 -12.450 1.00 83.75 171 TYR A C 1
ATOM 1370 O O . TYR A 1 171 ? -8.514 -3.386 -11.632 1.00 83.75 171 TYR A O 1
ATOM 1378 N N . ASP A 1 172 ? -7.881 -3.110 -13.765 1.00 82.56 172 ASP A N 1
ATOM 1379 C CA . ASP A 1 172 ? -9.103 -3.580 -14.412 1.00 82.56 172 ASP A CA 1
ATOM 1380 C C . ASP A 1 172 ? -9.493 -4.977 -13.920 1.00 82.56 172 ASP A C 1
ATOM 1382 O O . ASP A 1 172 ? -10.599 -5.178 -13.430 1.00 82.56 172 ASP A O 1
ATOM 1386 N N . LYS A 1 173 ? -8.547 -5.918 -13.938 1.00 86.44 173 LYS A N 1
ATOM 1387 C CA . LYS A 1 173 ? -8.767 -7.293 -13.469 1.00 86.44 173 LYS A CA 1
ATOM 1388 C C . LYS A 1 173 ? -8.960 -7.385 -11.959 1.00 86.44 173 LYS A C 1
ATOM 1390 O O . LYS A 1 173 ? -9.691 -8.247 -11.486 1.00 86.44 173 LYS A O 1
ATOM 1395 N N . VAL A 1 174 ? -8.265 -6.544 -11.192 1.00 84.69 174 VAL A N 1
ATOM 1396 C CA . VAL A 1 174 ? -8.428 -6.505 -9.731 1.00 84.69 174 VAL A CA 1
ATOM 1397 C C . VAL A 1 174 ? -9.815 -5.968 -9.379 1.00 84.69 174 VAL A C 1
ATOM 1399 O O . VAL A 1 174 ? -10.499 -6.555 -8.545 1.00 84.69 174 VAL A O 1
ATOM 1402 N N . MET A 1 175 ? -10.257 -4.911 -10.060 1.00 81.31 175 MET A N 1
ATOM 1403 C CA . MET A 1 175 ? -11.583 -4.327 -9.884 1.00 81.31 175 MET A CA 1
ATOM 1404 C C . MET A 1 175 ? -12.691 -5.278 -10.338 1.00 81.31 175 MET A C 1
ATOM 1406 O O . MET A 1 175 ? -13.673 -5.406 -9.622 1.00 81.31 175 MET A O 1
ATOM 1410 N N . GLU A 1 176 ? -12.511 -6.025 -11.435 1.00 84.06 176 GLU A N 1
ATOM 1411 C CA . GLU A 1 176 ? -13.444 -7.094 -11.832 1.00 84.06 176 GLU A CA 1
ATOM 1412 C C . GLU A 1 176 ? -13.669 -8.101 -10.699 1.00 84.06 176 GLU A C 1
ATOM 1414 O O . GLU A 1 176 ? -14.804 -8.502 -10.458 1.00 84.06 176 GLU A O 1
ATOM 1419 N N . ILE A 1 177 ? -12.608 -8.488 -9.979 1.00 84.94 177 ILE A N 1
ATOM 1420 C CA . ILE A 1 177 ? -12.721 -9.389 -8.828 1.00 84.94 177 ILE A CA 1
ATOM 1421 C C . ILE A 1 177 ? -13.427 -8.700 -7.668 1.00 84.94 177 ILE A C 1
ATOM 1423 O O . ILE A 1 177 ? -14.345 -9.286 -7.108 1.00 84.94 177 ILE A O 1
ATOM 1427 N N . ILE A 1 178 ? -13.028 -7.475 -7.317 1.00 79.88 178 ILE A N 1
ATOM 1428 C CA . ILE A 1 178 ? -13.652 -6.701 -6.234 1.00 79.88 178 ILE A CA 1
ATOM 1429 C C . ILE A 1 178 ? -15.158 -6.550 -6.472 1.00 79.88 178 ILE A C 1
ATOM 1431 O O . ILE A 1 178 ? -15.945 -6.781 -5.561 1.00 79.88 178 ILE A O 1
ATOM 1435 N N . HIS A 1 179 ? -15.567 -6.257 -7.706 1.00 81.81 179 HIS A N 1
ATOM 1436 C CA . HIS A 1 179 ? -16.970 -6.113 -8.098 1.00 81.81 179 HIS A CA 1
ATOM 1437 C C . HIS A 1 179 ? -17.770 -7.421 -8.055 1.00 81.81 179 HIS A C 1
ATOM 1439 O O . HIS A 1 179 ? -18.994 -7.369 -8.114 1.00 81.81 179 HIS A O 1
ATOM 1445 N N . MET A 1 180 ? -17.132 -8.591 -7.918 1.00 83.50 180 MET A N 1
ATOM 1446 C CA . MET A 1 180 ? -17.852 -9.847 -7.649 1.00 83.50 180 MET A CA 1
ATOM 1447 C C . MET A 1 180 ? -18.330 -9.968 -6.192 1.00 83.50 180 MET A C 1
ATOM 1449 O O . MET A 1 180 ? -19.083 -10.893 -5.882 1.00 83.50 180 MET A O 1
ATOM 1453 N N . TYR A 1 181 ? -17.876 -9.086 -5.297 1.00 77.94 181 TYR A N 1
ATOM 1454 C CA . TYR A 1 181 ? -18.104 -9.173 -3.859 1.00 77.94 181 TYR A CA 1
ATOM 1455 C C . TYR A 1 181 ? -18.810 -7.916 -3.328 1.00 77.94 181 TYR A C 1
ATOM 1457 O O . TYR A 1 181 ? -18.191 -6.875 -3.121 1.00 77.94 181 TYR A O 1
ATOM 1465 N N . ASP A 1 182 ? -20.097 -8.040 -2.995 1.00 77.25 182 ASP A N 1
ATOM 1466 C CA . ASP A 1 182 ? -20.921 -6.937 -2.459 1.00 77.25 182 ASP A CA 1
ATOM 1467 C C . ASP A 1 182 ? -20.508 -6.470 -1.045 1.00 77.25 182 ASP A C 1
ATOM 1469 O O . ASP A 1 182 ? -21.045 -5.505 -0.496 1.00 77.25 182 ASP A O 1
ATOM 1473 N N . ASN A 1 183 ? -19.582 -7.185 -0.402 1.00 77.50 183 ASN A N 1
ATOM 1474 C CA . ASN A 1 183 ? -19.123 -6.921 0.958 1.00 77.50 183 ASN A CA 1
ATOM 1475 C C . ASN A 1 183 ? -17.796 -6.146 1.031 1.00 77.50 183 ASN A C 1
ATOM 1477 O O . ASN A 1 183 ? -17.329 -5.886 2.141 1.00 77.50 183 ASN A O 1
ATOM 1481 N N . VAL A 1 184 ? -17.205 -5.741 -0.099 1.00 78.31 184 VAL A N 1
ATOM 1482 C CA . VAL A 1 184 ? -16.057 -4.820 -0.097 1.00 78.31 184 VAL A CA 1
ATOM 1483 C C . VAL A 1 184 ? -16.550 -3.403 0.198 1.00 78.31 184 VAL A C 1
ATOM 1485 O O . VAL A 1 184 ? -17.398 -2.873 -0.512 1.00 78.31 184 VAL A O 1
ATOM 1488 N N . LYS A 1 185 ? -16.037 -2.791 1.272 1.00 77.81 185 LYS A N 1
ATOM 1489 C CA . LYS A 1 185 ? -16.492 -1.469 1.744 1.00 77.81 185 LYS A CA 1
ATOM 1490 C C . LYS A 1 185 ? -15.643 -0.309 1.240 1.00 77.81 185 LYS A C 1
ATOM 1492 O O . LYS A 1 185 ? -16.176 0.746 0.925 1.00 77.81 185 LYS A O 1
ATOM 1497 N N . VAL A 1 186 ? -14.325 -0.490 1.198 1.00 78.06 186 VAL A N 1
ATOM 1498 C CA . VAL A 1 186 ? -13.374 0.556 0.810 1.00 78.06 186 VAL A CA 1
ATOM 1499 C C . VAL A 1 186 ? -12.071 -0.069 0.321 1.00 78.06 186 VAL A C 1
ATOM 1501 O O . VAL A 1 186 ? -11.638 -1.103 0.830 1.00 78.06 186 VAL A O 1
ATOM 1504 N N . CYS A 1 187 ? -11.415 0.592 -0.632 1.00 81.19 187 CYS A N 1
ATOM 1505 C CA . CYS A 1 187 ? -10.036 0.309 -1.011 1.00 81.19 187 CYS A CA 1
ATOM 1506 C C . CYS A 1 187 ? -9.154 1.489 -0.595 1.00 81.19 187 CYS A C 1
ATOM 1508 O O . CYS A 1 187 ? -9.386 2.621 -1.014 1.00 81.19 187 CYS A O 1
ATOM 1510 N N . LEU A 1 188 ? -8.141 1.225 0.230 1.00 81.06 188 LEU A N 1
ATOM 1511 C CA . LEU A 1 188 ? -7.186 2.232 0.693 1.00 81.06 188 LEU A CA 1
ATOM 1512 C C . LEU A 1 188 ? -5.858 2.049 -0.045 1.00 81.06 188 LEU A C 1
ATOM 1514 O O . LEU A 1 188 ? -5.346 0.935 -0.137 1.00 81.06 188 LEU A O 1
ATOM 1518 N N . ALA A 1 189 ? -5.301 3.144 -0.560 1.00 78.81 189 ALA A N 1
ATOM 1519 C CA . ALA A 1 189 ? -4.075 3.138 -1.349 1.00 78.81 189 ALA A CA 1
ATOM 1520 C C . ALA A 1 189 ? -3.177 4.333 -1.004 1.00 78.81 189 ALA A C 1
ATOM 1522 O O . ALA A 1 189 ? -3.658 5.423 -0.696 1.00 78.81 189 ALA A O 1
ATOM 1523 N N . GLY A 1 190 ? -1.861 4.110 -1.053 1.00 75.25 190 GLY A N 1
ATOM 1524 C CA . GLY A 1 190 ? -0.836 5.144 -0.903 1.00 75.25 190 GLY A CA 1
ATOM 1525 C C . GLY A 1 190 ? -0.287 5.636 -2.247 1.00 75.25 190 GLY A C 1
ATOM 1526 O O . GLY A 1 190 ? -0.964 5.578 -3.273 1.00 75.25 190 GLY A O 1
ATOM 1527 N N . HIS A 1 191 ? 0.975 6.080 -2.235 1.00 77.81 191 HIS A N 1
ATOM 1528 C CA . HIS A 1 191 ? 1.830 6.387 -3.397 1.00 77.81 191 HIS A CA 1
ATOM 1529 C C . HIS A 1 191 ? 1.479 7.592 -4.267 1.00 77.81 191 HIS A C 1
ATOM 1531 O O . HIS A 1 191 ? 2.384 8.337 -4.660 1.00 77.81 191 HIS A O 1
ATOM 1537 N N . ASP A 1 192 ? 0.200 7.844 -4.553 1.00 72.06 192 ASP A N 1
ATOM 1538 C CA . ASP A 1 192 ? -0.168 9.147 -5.089 1.00 72.06 192 ASP A CA 1
ATOM 1539 C C . ASP A 1 192 ? -0.150 10.175 -3.963 1.00 72.06 192 ASP A C 1
ATOM 1541 O O . ASP A 1 192 ? -1.086 10.312 -3.185 1.00 72.06 192 ASP A O 1
ATOM 1545 N N . HIS A 1 193 ? 0.955 10.904 -3.861 1.00 69.50 193 HIS A N 1
ATOM 1546 C CA . HIS A 1 193 ? 1.132 11.916 -2.825 1.00 69.50 193 HIS A CA 1
ATOM 1547 C C . HIS A 1 193 ? 0.256 13.147 -3.009 1.00 69.50 193 HIS A C 1
ATOM 1549 O O . HIS A 1 193 ? 0.191 13.966 -2.094 1.00 69.50 193 HIS A O 1
ATOM 1555 N N . LYS A 1 194 ? -0.377 13.313 -4.178 1.00 66.00 194 LYS A N 1
ATOM 1556 C CA . LYS A 1 194 ? -1.457 14.289 -4.283 1.00 66.00 194 LYS A CA 1
ATOM 1557 C C . LYS A 1 194 ? -2.679 13.823 -3.519 1.00 66.00 194 LYS A C 1
ATOM 1559 O O . LYS A 1 194 ? -3.420 14.689 -3.112 1.00 66.00 194 LYS A O 1
ATOM 1564 N N . GLY A 1 195 ? -2.821 12.521 -3.281 1.00 67.12 195 GLY A N 1
ATOM 1565 C CA . GLY A 1 195 ? -4.045 11.911 -2.799 1.00 67.12 195 GLY A CA 1
ATOM 1566 C C . GLY A 1 195 ? -5.125 11.900 -3.877 1.00 67.12 195 GLY A C 1
ATOM 1567 O O . GLY A 1 195 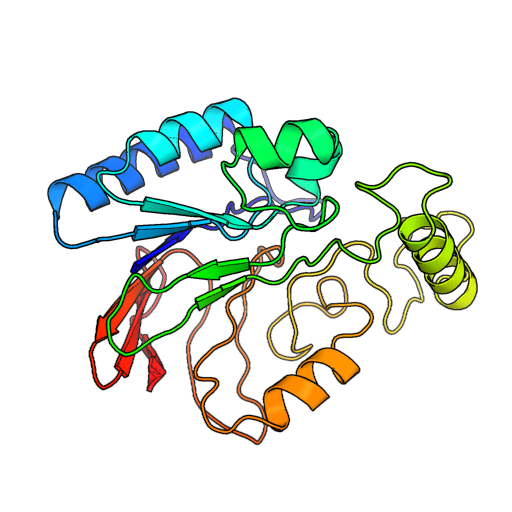? -4.910 12.298 -5.028 1.00 67.12 195 GLY A O 1
ATOM 1568 N N . GLY A 1 196 ? -6.280 11.384 -3.486 1.00 66.50 196 GLY A N 1
ATOM 1569 C CA . GLY A 1 196 ? -7.492 11.408 -4.279 1.00 66.50 196 GLY A CA 1
ATOM 1570 C C . GLY A 1 196 ? -8.488 10.371 -3.780 1.00 66.50 196 GLY A C 1
ATOM 1571 O O . GLY A 1 196 ? -8.173 9.510 -2.959 1.00 66.50 196 GLY A O 1
ATOM 1572 N N . HIS A 1 197 ? -9.717 10.489 -4.262 1.00 70.31 197 HIS A N 1
ATOM 1573 C CA . HIS A 1 197 ? -10.775 9.523 -4.017 1.00 70.31 197 HIS A CA 1
ATOM 1574 C C . HIS A 1 197 ? -11.639 9.419 -5.268 1.00 70.31 197 HIS A C 1
ATOM 1576 O O . HIS A 1 197 ? -11.768 10.373 -6.038 1.00 70.31 197 HIS A O 1
ATOM 1582 N N . SER A 1 198 ? -12.259 8.265 -5.446 1.00 71.25 198 SER A N 1
ATOM 1583 C CA . SER A 1 198 ? -13.294 8.050 -6.443 1.00 71.25 198 SER A CA 1
ATOM 1584 C C . SER A 1 198 ? -14.410 7.220 -5.838 1.00 71.25 198 SER A C 1
ATOM 1586 O O . SER A 1 198 ? -14.241 6.545 -4.824 1.00 71.25 198 SER A O 1
ATOM 1588 N N . ILE A 1 199 ? -15.572 7.318 -6.468 1.00 71.81 199 ILE A N 1
ATOM 1589 C CA . ILE A 1 199 ? -16.716 6.459 -6.209 1.00 71.81 199 ILE A CA 1
ATOM 1590 C C . ILE A 1 199 ? -17.023 5.817 -7.550 1.00 71.81 199 ILE A C 1
ATOM 1592 O O . ILE A 1 199 ? -17.311 6.529 -8.518 1.00 71.81 199 ILE A O 1
ATOM 1596 N N . ASP A 1 200 ? -16.917 4.499 -7.619 1.00 71.12 200 ASP A N 1
ATOM 1597 C CA . ASP A 1 200 ? -17.285 3.771 -8.822 1.00 71.12 200 ASP A CA 1
ATOM 1598 C C . ASP A 1 200 ? -18.810 3.544 -8.871 1.00 71.12 200 ASP A C 1
ATOM 1600 O O . ASP A 1 200 ? -19.580 4.037 -8.041 1.00 71.12 200 ASP A O 1
ATOM 1604 N N . SER A 1 201 ? -19.281 2.809 -9.877 1.00 70.62 201 SER A N 1
ATOM 1605 C CA . SER A 1 201 ? -20.708 2.531 -10.063 1.00 70.62 201 SER A CA 1
ATOM 1606 C C . SER A 1 201 ? -21.335 1.637 -8.982 1.00 70.62 201 SER A C 1
ATOM 1608 O O . SER A 1 201 ? -22.543 1.413 -9.042 1.00 70.62 201 SER A O 1
ATOM 1610 N N . HIS A 1 202 ? -20.551 1.130 -8.024 1.00 66.88 202 HIS A N 1
ATOM 1611 C CA . HIS A 1 202 ? -20.972 0.225 -6.952 1.00 66.88 202 HIS A CA 1
ATOM 1612 C C . HIS A 1 202 ? -21.003 0.895 -5.538 1.00 66.88 202 HIS A C 1
ATOM 1614 O O . HIS A 1 202 ? -21.439 0.242 -4.593 1.00 66.88 202 HIS A O 1
ATOM 1620 N N . GLY A 1 203 ? -20.690 2.209 -5.401 1.00 55.34 203 GLY A N 1
ATOM 1621 C CA . GLY A 1 203 ? -20.888 3.099 -4.202 1.00 55.34 203 GLY A CA 1
ATOM 1622 C C . GLY A 1 203 ? -19.646 3.290 -3.281 1.00 55.34 203 GLY A C 1
ATOM 1623 O O . GLY A 1 203 ? -18.719 2.511 -3.426 1.00 55.34 203 GLY A O 1
ATOM 1624 N N . CYS A 1 204 ? -19.465 4.231 -2.308 1.00 43.44 204 CYS A N 1
ATOM 1625 C CA . CYS A 1 204 ? -19.960 5.590 -1.890 1.00 43.44 204 CYS A CA 1
ATOM 1626 C C . CYS A 1 204 ? -18.815 6.328 -1.054 1.00 43.44 204 CYS A C 1
ATOM 1628 O O . CYS A 1 204 ? -17.838 5.653 -0.750 1.00 43.44 204 CYS A O 1
ATOM 1630 N N . PRO A 1 205 ? -18.834 7.656 -0.702 1.00 43.84 205 PRO A N 1
ATOM 1631 C CA . PRO A 1 205 ? -17.692 8.631 -0.669 1.00 43.84 205 PRO A CA 1
ATOM 1632 C C . PRO A 1 205 ? -16.735 8.512 0.545 1.00 43.84 205 PRO A C 1
ATOM 1634 O O . PRO A 1 205 ? -17.189 7.945 1.540 1.00 43.84 205 PRO A O 1
ATOM 1637 N N . PRO A 1 206 ? -15.493 9.108 0.565 1.00 43.09 206 PRO A N 1
ATOM 1638 C CA . PRO A 1 206 ? -15.279 10.578 0.489 1.00 43.09 206 PRO A CA 1
ATOM 1639 C C . PRO A 1 206 ? -13.882 11.220 0.183 1.00 43.09 206 PRO A C 1
ATOM 1641 O O . PRO A 1 206 ? -12.831 10.621 0.359 1.00 43.09 206 PRO A O 1
ATOM 1644 N N . GLY A 1 207 ? -13.916 12.533 -0.126 1.00 37.34 207 GLY A N 1
ATOM 1645 C CA . GLY A 1 207 ? -13.144 13.637 0.506 1.00 37.34 207 GLY A CA 1
ATOM 1646 C C . GLY A 1 207 ? -11.602 13.688 0.425 1.00 37.34 207 GLY A C 1
ATOM 1647 O O . GLY A 1 207 ? -10.912 12.774 0.841 1.00 37.34 207 GLY A O 1
ATOM 1648 N N . SER A 1 208 ? -11.052 14.818 -0.041 1.00 36.72 208 SER A N 1
ATOM 1649 C CA . SER A 1 208 ? -9.634 15.060 -0.405 1.00 36.72 208 SER A CA 1
ATOM 1650 C C . SER A 1 208 ? -8.551 14.905 0.693 1.00 36.72 208 SER A C 1
ATOM 1652 O O . SER A 1 208 ? -8.722 15.426 1.788 1.00 36.72 208 SER A O 1
ATOM 1654 N N . ASP A 1 209 ? -7.419 14.311 0.279 1.00 37.56 209 ASP A N 1
ATOM 1655 C CA . ASP A 1 209 ? -5.970 14.430 0.598 1.00 37.56 209 ASP A CA 1
ATOM 1656 C C . ASP A 1 209 ? -5.425 14.483 2.059 1.00 37.56 209 ASP A C 1
ATOM 1658 O O . ASP A 1 209 ? -5.905 15.209 2.923 1.00 37.56 209 ASP A O 1
ATOM 1662 N N . ALA A 1 210 ? -4.346 13.704 2.290 1.00 44.41 210 ALA A N 1
ATOM 1663 C CA . ALA A 1 210 ? -3.917 13.018 3.535 1.00 44.41 210 ALA A CA 1
ATOM 1664 C C . ALA A 1 210 ? -3.231 13.879 4.630 1.00 44.41 210 ALA A C 1
ATOM 1666 O O . ALA A 1 210 ? -2.414 14.746 4.327 1.00 44.41 210 ALA A O 1
ATOM 1667 N N . PHE A 1 211 ? -3.447 13.659 5.938 1.00 48.06 211 PHE A N 1
ATOM 1668 C CA . PHE A 1 211 ? -3.387 12.422 6.746 1.00 48.06 211 PHE A CA 1
ATOM 1669 C C . PHE A 1 211 ? -4.599 12.277 7.686 1.00 48.06 211 PHE A C 1
ATOM 1671 O O . PHE A 1 211 ? -5.152 13.274 8.142 1.00 48.06 211 PHE A O 1
ATOM 1678 N N . GLY A 1 212 ? -4.989 11.046 8.036 1.00 51.59 212 GLY A N 1
ATOM 1679 C CA . GLY A 1 212 ? -6.169 10.810 8.870 1.00 51.59 212 GLY A CA 1
ATOM 1680 C C . GLY A 1 212 ? -6.181 9.458 9.575 1.00 51.59 212 GLY A C 1
ATOM 1681 O O . GLY A 1 212 ? -5.291 8.631 9.403 1.00 51.59 212 GLY A O 1
ATOM 1682 N N . TYR A 1 213 ? -7.189 9.233 10.405 1.00 55.50 213 TYR A N 1
ATOM 1683 C CA . TYR A 1 213 ? -7.461 7.935 11.010 1.00 55.50 213 TYR A CA 1
ATOM 1684 C C . TYR A 1 213 ? -8.864 7.482 10.645 1.00 55.50 213 TYR A C 1
ATOM 1686 O O . TYR A 1 213 ? -9.750 8.305 10.447 1.00 55.50 213 TYR A O 1
ATOM 1694 N N . VAL A 1 214 ? -9.054 6.173 10.526 1.00 61.97 214 VAL A N 1
ATOM 1695 C CA . VAL A 1 214 ? -10.361 5.596 10.227 1.00 61.97 214 VAL A CA 1
ATOM 1696 C C . VAL A 1 214 ? -10.945 5.062 11.525 1.00 61.97 214 VAL A C 1
ATOM 1698 O O . VAL A 1 214 ? -10.472 4.057 12.072 1.00 61.97 214 VAL A O 1
ATOM 1701 N N . ASP A 1 215 ? -11.971 5.723 12.045 1.00 58.56 215 ASP A N 1
ATOM 1702 C CA . ASP A 1 215 ? -12.784 5.096 13.079 1.00 58.56 215 ASP A CA 1
ATOM 1703 C C . ASP A 1 215 ? -13.578 3.959 12.422 1.00 58.56 215 ASP A C 1
ATOM 1705 O O . ASP A 1 215 ? -14.267 4.158 11.424 1.00 58.56 215 ASP A O 1
ATOM 1709 N N . VAL A 1 216 ? -13.406 2.751 12.958 1.00 58.09 216 VAL A N 1
ATOM 1710 C CA . VAL A 1 216 ? -14.094 1.537 12.510 1.00 58.09 216 VAL A CA 1
ATOM 1711 C C . VAL A 1 216 ? -15.184 1.271 13.536 1.00 58.09 216 VAL A C 1
ATOM 1713 O O . VAL A 1 216 ? -14.872 0.956 14.686 1.00 58.09 216 VAL A O 1
ATOM 1716 N N . TYR A 1 217 ? -16.433 1.461 13.136 1.00 53.53 217 TYR A N 1
ATOM 1717 C CA . TYR A 1 217 ? -17.624 1.133 13.910 1.00 53.53 217 TYR A CA 1
ATOM 1718 C C . TYR A 1 217 ? -18.230 -0.157 13.356 1.00 53.53 217 TYR A C 1
ATOM 1720 O O . TYR A 1 217 ? -17.966 -0.513 12.209 1.00 53.53 217 TYR A O 1
ATOM 1728 N N . ASP A 1 218 ? -19.063 -0.836 14.144 1.00 47.78 218 ASP A N 1
ATOM 1729 C CA . ASP A 1 218 ? -19.740 -2.066 13.708 1.00 47.78 218 ASP A CA 1
ATOM 1730 C C . ASP A 1 218 ? -20.530 -1.832 12.403 1.00 47.78 218 ASP A C 1
ATOM 1732 O O . ASP A 1 218 ? -20.486 -2.638 11.486 1.00 47.78 218 ASP A O 1
ATOM 1736 N N . ASP A 1 219 ? -21.155 -0.662 12.258 1.00 49.53 219 ASP A N 1
ATOM 1737 C CA . ASP A 1 219 ? -22.027 -0.323 11.131 1.00 49.53 219 ASP A CA 1
ATOM 1738 C C . ASP A 1 219 ? -21.416 0.610 10.077 1.00 49.53 219 ASP A C 1
ATOM 1740 O O . ASP A 1 219 ? -22.056 0.800 9.045 1.00 49.53 219 ASP A O 1
ATOM 1744 N N . ARG A 1 220 ? -20.240 1.210 10.334 1.00 53.72 220 ARG A N 1
ATOM 1745 C CA . ARG A 1 220 ? -19.633 2.217 9.444 1.00 53.72 220 ARG A CA 1
ATOM 1746 C C . ARG A 1 220 ? -18.123 2.380 9.577 1.00 53.72 220 ARG A C 1
ATOM 1748 O O . ARG A 1 220 ? -17.549 2.155 10.643 1.00 53.72 220 ARG A O 1
ATOM 1755 N N . LEU A 1 221 ? -17.481 2.922 8.546 1.00 60.31 221 LEU A N 1
ATOM 1756 C CA . LEU A 1 221 ? -16.127 3.485 8.614 1.00 60.31 221 LEU A CA 1
ATOM 1757 C C . LEU A 1 221 ? -16.188 5.031 8.633 1.00 60.31 221 LEU A C 1
ATOM 1759 O O . LEU A 1 221 ? -17.104 5.661 8.120 1.00 60.31 221 LEU A O 1
ATOM 1763 N N . CYS A 1 222 ? -15.230 5.716 9.252 1.00 53.19 222 CYS A N 1
ATOM 1764 C CA . CYS A 1 222 ? -15.184 7.185 9.218 1.00 53.19 222 CYS A CA 1
ATOM 1765 C C . CYS A 1 222 ? -13.751 7.678 9.083 1.00 53.19 222 CYS A C 1
ATOM 1767 O O . CYS A 1 222 ? -12.952 7.487 9.998 1.00 53.19 222 CYS A O 1
ATOM 1769 N N . LEU A 1 223 ? -13.429 8.307 7.947 1.00 62.03 223 LEU A N 1
ATOM 1770 C CA . LEU A 1 223 ? -12.124 8.904 7.689 1.00 62.03 223 LEU A CA 1
ATOM 1771 C C . LEU A 1 223 ? -12.051 10.290 8.323 1.00 62.03 223 LEU A C 1
ATOM 1773 O O . LEU A 1 223 ? -12.614 11.275 7.840 1.00 62.03 223 LEU A O 1
ATOM 1777 N N . LEU A 1 224 ? -11.298 10.378 9.405 1.00 53.22 224 LEU A N 1
ATOM 1778 C CA . LEU A 1 224 ? -11.054 11.615 10.120 1.00 53.22 224 LEU A CA 1
ATOM 1779 C C . LEU A 1 224 ? -9.689 12.153 9.731 1.00 53.22 224 LEU A C 1
ATOM 1781 O O . LEU A 1 224 ? -8.657 11.679 10.204 1.00 53.22 224 LEU A O 1
ATOM 1785 N N . GLY A 1 225 ? -9.703 13.159 8.867 1.00 52.53 225 GLY A N 1
ATOM 1786 C CA . GLY A 1 225 ? -8.526 13.946 8.555 1.00 52.53 225 GLY A CA 1
ATOM 1787 C C . GLY A 1 225 ? -8.023 14.772 9.734 1.00 52.53 225 GLY A C 1
ATOM 1788 O O . GLY A 1 225 ? -8.805 15.224 10.570 1.00 52.53 225 GLY A O 1
ATOM 1789 N N . MET A 1 226 ? -6.713 14.993 9.798 1.00 45.91 226 MET A N 1
ATOM 1790 C CA . MET A 1 226 ? -6.095 15.989 10.672 1.00 45.91 226 MET A CA 1
ATOM 1791 C C . MET A 1 226 ? -5.445 17.105 9.829 1.00 45.91 226 MET A C 1
ATOM 1793 O O . MET A 1 226 ? -5.026 16.885 8.696 1.00 45.91 226 MET A O 1
ATOM 1797 N N . ASP A 1 227 ? -5.386 18.318 10.389 1.00 49.88 227 ASP A N 1
ATOM 1798 C CA . ASP A 1 227 ? -4.999 19.584 9.736 1.00 49.88 227 ASP A CA 1
ATOM 1799 C C . ASP A 1 227 ? -5.966 20.077 8.633 1.00 49.88 227 ASP A C 1
ATOM 1801 O O . ASP A 1 227 ? -7.131 20.324 8.931 1.00 49.88 227 ASP A O 1
ATOM 1805 N N . GLN A 1 228 ? -5.523 20.316 7.388 1.00 33.12 228 GLN A N 1
ATOM 1806 C CA . GLN A 1 228 ? -6.351 20.931 6.322 1.00 33.12 228 GLN A CA 1
ATOM 1807 C C . GLN A 1 228 ? -7.451 20.009 5.759 1.00 33.12 228 GLN A C 1
ATOM 1809 O O . GLN A 1 228 ? -8.122 20.368 4.792 1.00 33.12 228 GLN A O 1
ATOM 1814 N N . MET A 1 229 ? -7.634 18.824 6.334 1.00 53.38 229 MET A N 1
ATOM 1815 C CA . MET A 1 229 ? -8.524 17.802 5.809 1.00 53.38 229 MET A CA 1
ATOM 1816 C C . MET A 1 229 ? -9.916 17.900 6.445 1.00 53.38 229 MET A C 1
ATOM 1818 O O . MET A 1 229 ? -10.069 18.030 7.661 1.00 53.38 229 MET A O 1
ATOM 1822 N N . HIS A 1 230 ? -10.951 17.829 5.611 1.00 39.94 230 HIS A N 1
ATOM 1823 C CA . HIS A 1 230 ? -12.333 17.779 6.075 1.00 39.94 230 HIS A CA 1
ATOM 1824 C C . HIS A 1 230 ? -12.677 16.364 6.578 1.00 39.94 230 HIS A C 1
ATOM 1826 O O . HIS A 1 230 ? -12.309 15.362 5.967 1.00 39.94 230 HIS A O 1
ATOM 1832 N N . ILE A 1 231 ? -13.381 16.286 7.711 1.00 43.56 231 ILE A N 1
ATOM 1833 C CA . ILE A 1 231 ? -13.941 15.045 8.272 1.00 43.56 231 ILE A CA 1
ATOM 1834 C C . ILE A 1 231 ? -14.875 14.405 7.251 1.00 43.56 231 ILE A C 1
ATOM 1836 O O . ILE A 1 231 ? -15.734 15.113 6.718 1.00 43.56 231 ILE A O 1
ATOM 1840 N N . THR A 1 232 ? -14.769 13.088 7.033 1.00 51.78 232 THR A N 1
ATOM 1841 C CA . THR A 1 232 ? -15.761 12.421 6.195 1.00 51.78 232 THR A CA 1
ATOM 1842 C C . THR A 1 232 ? -16.130 10.987 6.580 1.00 51.78 232 THR A C 1
ATOM 1844 O O . THR A 1 232 ? -15.283 10.158 6.899 1.00 51.78 232 THR A O 1
ATOM 1847 N N . GLU A 1 233 ? -17.430 10.696 6.524 1.00 41.16 233 GLU A N 1
ATOM 1848 C CA . GLU A 1 233 ? -18.021 9.388 6.825 1.00 41.16 233 GLU A CA 1
ATOM 1849 C C . GLU A 1 233 ? -17.942 8.453 5.607 1.00 41.16 233 GLU A C 1
ATOM 1851 O O . GLU A 1 233 ? -18.231 8.874 4.488 1.00 41.16 233 GLU A O 1
ATOM 1856 N N . MET A 1 234 ? -17.542 7.200 5.840 1.00 51.34 234 MET A N 1
ATOM 1857 C CA . MET A 1 234 ? -17.373 6.129 4.852 1.00 51.34 234 MET A CA 1
ATOM 1858 C C . MET A 1 234 ? -18.308 4.978 5.232 1.00 51.34 234 MET A C 1
ATOM 1860 O O . MET A 1 234 ? -17.911 4.149 6.030 1.00 51.34 234 MET A O 1
ATOM 1864 N N . VAL A 1 235 ? -19.541 5.000 4.714 1.00 46.66 235 VAL A N 1
ATOM 1865 C CA . VAL A 1 235 ? -20.669 4.060 4.952 1.00 46.66 235 VAL A CA 1
ATOM 1866 C C . VAL A 1 235 ? -20.541 3.099 6.124 1.00 46.66 235 VAL A C 1
ATOM 1868 O O . VAL A 1 235 ? -19.715 2.158 6.081 1.00 46.66 235 VAL A O 1
#

Secondary structure (DSSP, 8-state):
-EEE------STTPPP-HHHHHHHHHHHHHHHHHH----EEEE-S---HHHHHHHHTTSSSEEEEPPPHHHHHHS-HHHHHHHTT---BTTB--EEEEEETTEEEEE--TTSS-SSSS-TTSHHHHHHHHHHHHH--SSSTT--TT-SS--SS--BS-TTTS-TTSB-TTHHHHHHHHTT-TT-------S-TT------TT-------S-EEEEE-SS-EEEEE-SSPPPEEE-

pLDDT: mean 74.73, std 17.68, range [30.27, 95.88]

Foldseek 3Di:
DFEDFDLDDPDPPDDDDVVVSLVVLLVVLVVQVVVVPDAEYEYQEPDPADSSLVSRVSHPHYYHYAYYPNLQVVDALVVSCVSRVADDDVSARWDWDPPDPQDIDTHHHQCQQACTRDDCPDPSNVNNVVLLVVQPVDPPSCDCPPRPADANTEWDLDCQFAPSNHHRSVSVVVVVVVVVDLPDQDRDHYDRSQTGDDADPSDDDDFDDDDFGWDDDNVFIWTGHDDPTDTGTRD

InterPro domains:
  IPR029052 Metallo-dependent phosphatase-like [G3DSA:3.60.21.10] (7-148)
  IPR029052 Metallo-dependent phosphatase-like [G3DSA:3.60.21.10] (149-229)
  IPR029052 Metallo-dependent phosphatase-like [SSF56300] (11-229)